Protein AF-A0A3A0AIY4-F1 (afdb_monomer)

Mean predicted aligned error: 2.97 Å

Solvent-accessible surface area (backbone atoms only — not comparable to full-atom values): 15366 Å² total; per-residue (Å²): 130,79,88,36,45,52,91,76,50,54,73,70,55,47,53,53,37,40,76,74,28,40,35,38,33,42,19,31,11,26,27,37,62,27,18,70,29,36,44,44,45,46,20,24,53,36,28,36,46,46,45,47,52,18,25,65,76,62,47,21,36,26,48,74,66,39,49,59,25,68,41,45,30,21,29,43,9,13,47,37,43,72,35,46,43,92,58,91,58,74,60,36,61,33,49,59,73,58,39,58,51,49,51,54,51,52,52,39,54,43,42,59,73,61,35,38,21,39,40,39,32,26,38,50,81,70,57,50,44,59,40,45,38,55,50,47,64,70,46,40,88,76,42,80,31,38,76,45,57,41,42,56,36,77,35,18,66,39,27,91,85,63,78,65,57,46,65,77,61,57,35,9,31,53,46,46,6,39,30,32,44,75,42,48,92,47,42,42,76,87,47,53,73,64,93,84,63,83,76,46,55,42,26,39,24,96,51,31,89,69,40,38,45,67,60,11,47,51,43,50,53,31,26,24,51,44,51,35,53,49,51,52,50,34,46,50,50,34,69,76,58,62,65,95,68,89,69,61,68,52,75,68,54,51,52,45,48,38,62,73,66,41,44,83,48,44,73,74,32,59,63,58,32,74,51,98,43,74,46,56,94,86,37,75,39,49,80,44,25,72,72,72,88,88,104

Nearest PDB structures (foldseek):
  3a6j-assembly1_E  TM=7.193E-01  e=1.628E-12  Pseudomonas putida
  3a6g-assembly1_E  TM=7.049E-01  e=1.144E-12  Pseudomonas putida
  3a6g-assembly1_B  TM=6.995E-01  e=1.287E-12  Pseudomonas putida
  3no4-assembly1_B  TM=7.322E-01  e=3.707E-12  Nostoc punctiforme PCC 73102
  3a6j-assembly1_D  TM=7.127E-01  e=1.433E-11  Pseudomonas putida

Foldseek 3Di:
DQDQEPVPDDPVSVVVLCVVALEEEEEEEAQWQQFQFFGSQLWQLLRQLLVRLLCVVQTHHYYDYYHEEAALAAARLQVCCVQQNQDDTPISYDHPLVVLLVVLVVLLVSQVVPRQEYEYETSDDDLVQVVVVVSCVLCVVVGLHHYHTDYLQVLQPCDLVNPNDRDDDGSAQQSLLLCCQRPVVRGDPVRHDPPPDDDSSRRHTPHRVNHDNVSNNNSSVSSSVSVSVVSVVSNVVCVVDPDPDRDRDDPVVSVCSCVPPPVVCVCVRPSLHHDPGDRDPPGPSVPRHDRDPPD

pLDDT: mean 97.04, std 3.5, range [72.62, 98.94]

Structure (mmCIF, N/CA/C/O backbone):
data_AF-A0A3A0AIY4-F1
#
_entry.id   AF-A0A3A0AIY4-F1
#
loop_
_atom_site.group_PDB
_atom_site.id
_atom_site.type_symbol
_atom_site.label_atom_id
_atom_site.label_alt_id
_atom_site.label_comp_id
_atom_site.label_asym_id
_atom_site.label_entity_id
_atom_site.label_seq_id
_atom_site.pdbx_PDB_ins_code
_atom_site.Cartn_x
_atom_site.Cartn_y
_atom_site.Cartn_z
_atom_site.occupancy
_atom_site.B_iso_or_equiv
_atom_site.auth_seq_id
_atom_site.auth_comp_id
_atom_site.auth_asym_id
_atom_site.auth_atom_id
_atom_site.pdbx_PDB_model_num
ATOM 1 N N . MET A 1 1 ? -13.253 -21.630 5.022 1.00 75.19 1 MET A N 1
ATOM 2 C CA . MET A 1 1 ? -12.548 -20.593 5.810 1.00 75.19 1 MET A CA 1
ATOM 3 C C . MET A 1 1 ? -13.557 -19.519 6.177 1.00 75.19 1 MET A C 1
ATOM 5 O O . MET A 1 1 ? -14.485 -19.332 5.401 1.00 75.19 1 MET A O 1
ATOM 9 N N . ARG A 1 2 ? -13.396 -18.850 7.325 1.00 91.12 2 ARG A N 1
ATOM 10 C CA . ARG A 1 2 ? -14.210 -17.682 7.705 1.00 91.12 2 ARG A CA 1
ATOM 11 C C . ARG A 1 2 ? -14.043 -16.579 6.648 1.00 91.12 2 ARG A C 1
ATOM 13 O O . ARG A 1 2 ? -12.911 -16.338 6.217 1.00 91.12 2 ARG A O 1
ATOM 20 N N . GLU A 1 3 ? -15.138 -15.963 6.206 1.00 98.00 3 GLU A N 1
ATOM 21 C CA . GLU A 1 3 ? -15.064 -14.747 5.389 1.00 98.00 3 GLU A CA 1
ATOM 22 C C . GLU A 1 3 ? -14.586 -13.590 6.273 1.00 98.00 3 GLU A C 1
ATOM 24 O O . GLU A 1 3 ? -14.956 -13.496 7.440 1.00 98.00 3 GLU A O 1
ATOM 29 N N . VAL A 1 4 ? -13.686 -12.770 5.742 1.00 98.75 4 VAL A N 1
ATOM 30 C CA . VAL A 1 4 ? -13.043 -11.670 6.485 1.00 98.75 4 VAL A CA 1
ATOM 31 C C . VAL A 1 4 ? -13.132 -10.347 5.744 1.00 98.75 4 VAL A C 1
ATOM 33 O O . VAL A 1 4 ? -12.837 -9.305 6.323 1.00 98.75 4 VAL A O 1
ATOM 36 N N . ARG A 1 5 ? -13.527 -10.391 4.470 1.00 98.81 5 ARG A N 1
ATOM 37 C CA . ARG A 1 5 ? -13.662 -9.224 3.610 1.00 98.81 5 ARG A CA 1
ATOM 38 C C . ARG A 1 5 ? -14.982 -8.540 3.892 1.00 98.81 5 ARG A C 1
ATOM 40 O O . ARG A 1 5 ? -16.042 -9.160 3.783 1.00 98.81 5 ARG A O 1
ATOM 47 N N . TRP A 1 6 ? -14.899 -7.275 4.270 1.00 98.69 6 TRP A N 1
ATOM 48 C CA . TRP A 1 6 ? -16.033 -6.471 4.695 1.00 98.69 6 TRP A CA 1
ATOM 49 C C . TRP A 1 6 ? -17.168 -6.509 3.674 1.00 98.69 6 TRP A C 1
ATOM 51 O O . TRP A 1 6 ? -18.306 -6.808 4.023 1.00 98.69 6 TRP A O 1
ATOM 61 N N . GLU A 1 7 ? -16.866 -6.272 2.401 1.00 98.25 7 GLU A N 1
ATOM 62 C CA . GLU A 1 7 ? -17.835 -6.182 1.307 1.00 98.25 7 GLU A CA 1
ATOM 63 C C . GLU A 1 7 ? -18.507 -7.511 0.941 1.00 98.25 7 GLU A C 1
ATOM 65 O O . GLU A 1 7 ? -19.401 -7.539 0.096 1.00 98.25 7 GLU A O 1
ATOM 70 N N . ARG A 1 8 ? -18.078 -8.617 1.559 1.00 98.44 8 ARG A N 1
ATOM 71 C CA . ARG A 1 8 ? -18.589 -9.968 1.298 1.00 98.44 8 ARG A CA 1
ATOM 72 C C . ARG A 1 8 ? -19.267 -10.616 2.498 1.00 98.44 8 ARG A C 1
ATOM 74 O O . ARG A 1 8 ? -19.754 -11.734 2.350 1.00 98.44 8 ARG A O 1
ATOM 81 N N . MET A 1 9 ? -19.291 -9.941 3.642 1.00 98.44 9 MET A N 1
ATOM 82 C CA . MET A 1 9 ? -19.972 -10.406 4.845 1.00 98.44 9 MET A CA 1
ATOM 83 C C . MET A 1 9 ? -21.395 -9.848 4.924 1.00 98.44 9 MET A C 1
ATOM 85 O O . MET A 1 9 ? -21.651 -8.693 4.572 1.00 98.44 9 MET A O 1
ATOM 89 N N . PHE A 1 10 ? -22.320 -10.656 5.433 1.00 98.25 10 PHE A N 1
ATOM 90 C CA . PHE A 1 10 ? -23.627 -10.171 5.868 1.00 98.25 10 PHE A CA 1
ATOM 91 C C . PHE A 1 10 ? -23.493 -9.315 7.143 1.00 98.25 10 PHE A C 1
ATOM 93 O O . PHE A 1 10 ? -22.502 -9.439 7.869 1.00 98.25 10 PHE A O 1
ATOM 100 N N . PRO A 1 11 ? -24.468 -8.438 7.453 1.00 98.12 11 PRO A N 1
ATOM 101 C CA . PRO A 1 11 ? -24.394 -7.585 8.638 1.00 98.12 11 PRO A CA 1
ATOM 102 C C . PRO A 1 11 ? -24.148 -8.345 9.951 1.00 98.12 11 PRO A C 1
ATOM 104 O O . PRO A 1 11 ? -23.347 -7.901 10.762 1.00 98.12 11 PRO A O 1
ATOM 107 N N . ASP A 1 12 ? -24.773 -9.504 10.157 1.00 98.19 12 ASP A N 1
ATOM 108 C CA . ASP A 1 12 ? -24.573 -10.328 11.356 1.00 98.19 12 ASP A CA 1
ATOM 109 C C .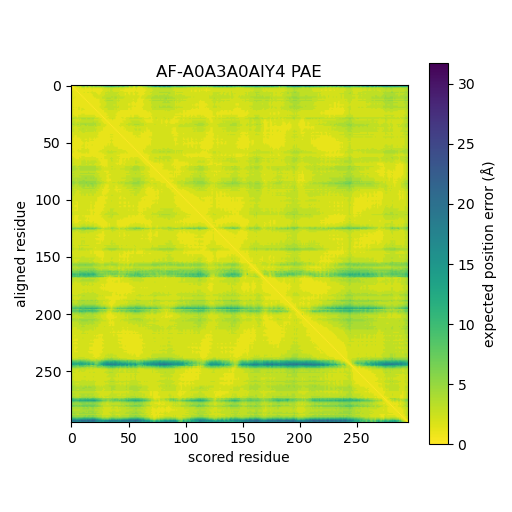 ASP A 1 12 ? -23.171 -10.953 11.430 1.00 98.19 12 ASP A C 1
ATOM 111 O O . ASP A 1 12 ? -22.597 -11.063 12.515 1.00 98.19 12 ASP A O 1
ATOM 115 N N . GLU A 1 13 ? -22.580 -11.299 10.286 1.00 98.25 13 GLU A N 1
ATOM 116 C CA . GLU A 1 13 ? -21.195 -11.773 10.207 1.00 98.25 13 GLU A CA 1
ATOM 117 C C . GLU A 1 13 ? -20.199 -10.649 10.529 1.00 98.25 13 GLU A C 1
ATOM 119 O O . GLU A 1 13 ? -19.220 -10.884 11.241 1.00 98.25 13 GLU A O 1
ATOM 124 N N . LEU A 1 14 ? -20.470 -9.424 10.057 1.00 98.12 14 LEU A N 1
ATOM 125 C CA . LEU A 1 14 ? -19.694 -8.223 10.382 1.00 98.12 14 LEU A CA 1
ATOM 126 C C . LEU A 1 14 ? -19.731 -7.915 11.880 1.00 98.12 14 LEU A C 1
ATOM 128 O O . LEU A 1 14 ? -18.673 -7.743 12.484 1.00 98.12 14 LEU A O 1
ATOM 132 N N . GLU A 1 15 ? -20.920 -7.899 12.486 1.00 98.56 15 GLU A N 1
ATOM 133 C CA . GLU A 1 15 ? -21.092 -7.679 13.928 1.00 98.56 15 GLU A CA 1
ATOM 134 C C . GLU A 1 15 ? -20.350 -8.748 14.746 1.00 98.56 15 GLU A C 1
ATOM 136 O O . GLU A 1 15 ? -19.628 -8.429 15.693 1.00 98.56 15 GLU A O 1
ATOM 141 N N . ALA A 1 16 ? -20.451 -10.022 14.348 1.00 98.44 16 ALA A N 1
ATOM 142 C CA . ALA A 1 16 ? -19.743 -11.113 15.013 1.00 98.44 16 ALA A CA 1
ATOM 143 C C . ALA A 1 16 ? -18.214 -10.993 14.875 1.00 98.44 16 ALA A C 1
ATOM 145 O O . ALA A 1 16 ? -17.487 -11.197 15.851 1.00 98.44 16 ALA A O 1
ATOM 146 N N . ALA A 1 17 ? -17.711 -10.651 13.685 1.00 98.50 17 ALA A N 1
ATOM 147 C CA . ALA A 1 17 ? -16.283 -10.455 13.444 1.00 98.50 17 ALA A CA 1
ATOM 148 C C . ALA A 1 17 ? -15.730 -9.264 14.242 1.00 98.50 17 ALA A C 1
ATOM 150 O O . ALA A 1 17 ? -14.668 -9.383 14.857 1.00 98.50 17 ALA A O 1
ATOM 151 N N . PHE A 1 18 ? -16.468 -8.154 14.269 1.00 98.75 18 PHE A N 1
ATOM 152 C CA . PHE A 1 18 ? -16.114 -6.945 15.003 1.00 98.75 18 PHE A CA 1
ATOM 153 C C . PHE A 1 18 ? -16.088 -7.188 16.516 1.00 98.75 18 PHE A C 1
ATOM 155 O O . PHE A 1 18 ? -15.102 -6.855 17.173 1.00 98.75 18 PHE A O 1
ATOM 162 N N . ALA A 1 19 ? -17.125 -7.830 17.065 1.00 98.56 19 ALA A N 1
ATOM 163 C CA . ALA A 1 19 ? -17.196 -8.162 18.487 1.00 98.56 19 ALA A CA 1
ATOM 164 C C . ALA A 1 19 ? -16.067 -9.109 18.928 1.00 98.56 19 ALA A C 1
ATOM 166 O O . ALA A 1 19 ? -15.571 -8.999 20.049 1.00 98.56 19 ALA A O 1
ATOM 167 N N . ALA A 1 20 ? -15.648 -10.029 18.052 1.00 98.38 20 ALA A N 1
ATOM 168 C CA . ALA A 1 20 ? -14.555 -10.953 18.334 1.00 98.38 20 ALA A CA 1
ATOM 169 C C . ALA A 1 20 ? -13.174 -10.279 18.286 1.00 98.38 20 ALA A C 1
ATOM 171 O O . ALA A 1 20 ? -12.309 -10.596 19.101 1.00 98.38 20 ALA A O 1
ATOM 172 N N . CYS A 1 21 ? -12.944 -9.384 17.323 1.00 98.69 21 CYS A N 1
ATOM 173 C CA . CYS A 1 21 ? -11.668 -8.698 17.149 1.00 98.69 21 CYS A CA 1
ATOM 174 C C . CYS A 1 21 ? -11.885 -7.364 16.406 1.00 98.69 21 CYS A C 1
ATOM 176 O O . CYS A 1 21 ? -11.983 -7.362 15.176 1.00 98.69 21 CYS A O 1
ATOM 178 N N . PRO A 1 22 ? -11.943 -6.221 17.120 1.00 98.62 22 PRO A N 1
ATOM 179 C CA . PRO A 1 22 ? -12.238 -4.905 16.544 1.00 98.62 22 PRO A CA 1
ATOM 180 C C . PRO A 1 22 ? -10.995 -4.278 15.887 1.00 98.62 22 PRO A C 1
ATOM 182 O O . PRO A 1 22 ? -10.613 -3.139 16.180 1.00 98.62 22 PRO A O 1
ATOM 185 N N . VAL A 1 23 ? -10.360 -5.039 14.993 1.00 98.94 23 VAL A N 1
ATOM 186 C CA . VAL A 1 23 ? -9.229 -4.634 14.149 1.00 98.94 23 VAL A CA 1
ATOM 187 C C . VAL A 1 23 ? -9.705 -4.536 12.708 1.00 98.94 23 VAL A C 1
ATOM 189 O O . VAL A 1 23 ? -10.308 -5.481 12.190 1.00 98.94 23 VAL A O 1
ATOM 192 N N . VAL A 1 24 ? -9.405 -3.414 12.058 1.00 98.94 24 VAL A N 1
ATOM 193 C CA . VAL A 1 24 ? -9.579 -3.252 10.613 1.00 98.94 24 VAL A CA 1
ATOM 194 C C . VAL A 1 24 ? -8.225 -3.278 9.909 1.00 98.94 24 VAL A C 1
ATOM 196 O O . VAL A 1 24 ? -7.262 -2.658 10.362 1.00 98.94 24 VAL A O 1
ATOM 199 N N . TYR A 1 25 ? -8.160 -3.985 8.787 1.00 98.94 25 TYR A N 1
ATOM 200 C CA . TYR A 1 25 ? -7.031 -3.951 7.866 1.00 98.94 25 TYR A CA 1
ATOM 201 C C . TYR A 1 25 ? -7.433 -3.160 6.624 1.00 98.94 25 TYR A C 1
ATOM 203 O O . TYR A 1 25 ? -8.382 -3.534 5.936 1.00 98.94 25 TYR A O 1
ATOM 211 N N . PHE A 1 26 ? -6.711 -2.084 6.334 1.00 98.94 26 PHE A N 1
ATOM 212 C CA . PHE A 1 26 ? -6.793 -1.378 5.061 1.00 98.94 26 PHE A CA 1
ATOM 213 C C . PHE A 1 26 ? -5.638 -1.823 4.174 1.00 98.94 26 PHE A C 1
ATOM 215 O O . PHE A 1 26 ? -4.506 -1.928 4.644 1.00 98.94 26 PHE A O 1
ATOM 222 N N . SER A 1 27 ? -5.934 -2.063 2.900 1.00 98.81 27 SER A N 1
ATOM 223 C CA . SER A 1 27 ? -4.938 -2.449 1.903 1.00 98.81 27 SER A CA 1
ATOM 224 C C . SER A 1 27 ? -4.911 -1.425 0.778 1.00 98.81 27 SER A C 1
ATOM 226 O O . SER A 1 27 ? -5.966 -1.033 0.272 1.00 98.81 27 SER A O 1
ATOM 228 N N . TYR A 1 28 ? -3.706 -0.987 0.431 1.00 98.75 28 TYR A N 1
ATOM 229 C CA . TYR A 1 28 ? -3.454 0.067 -0.544 1.00 98.75 28 TYR A CA 1
ATOM 230 C C . TYR A 1 28 ? -2.499 -0.431 -1.624 1.00 98.75 28 TYR A C 1
ATOM 232 O O . TYR A 1 28 ? -1.519 -1.116 -1.330 1.00 98.75 28 TYR A O 1
ATOM 240 N N . GLY A 1 29 ? -2.780 -0.071 -2.869 1.00 98.06 29 GLY A N 1
ATOM 241 C CA . GLY A 1 29 ? -1.909 -0.313 -4.011 1.00 98.06 29 GLY A CA 1
ATOM 242 C C . GLY A 1 29 ? -2.501 0.304 -5.272 1.00 98.06 29 GLY A C 1
ATOM 243 O O . GLY A 1 29 ? -3.487 1.037 -5.209 1.00 98.06 29 GLY A O 1
ATOM 244 N N . LEU A 1 30 ? -1.923 0.001 -6.427 1.00 97.94 30 LEU A N 1
ATOM 245 C CA . LEU A 1 30 ? -2.460 0.417 -7.720 1.00 97.94 30 LEU A CA 1
ATOM 246 C C . LEU A 1 30 ? -2.258 -0.657 -8.790 1.00 97.94 30 LEU A C 1
ATOM 248 O O . LEU A 1 30 ? -1.619 -1.683 -8.569 1.00 97.94 30 LEU A O 1
ATOM 252 N N . CYS A 1 31 ? -2.869 -0.436 -9.949 1.00 98.69 31 CYS A N 1
ATOM 253 C CA . CYS A 1 31 ? -2.466 -1.097 -11.176 1.00 98.69 31 CYS A CA 1
ATOM 254 C C . CYS A 1 31 ? -1.258 -0.348 -11.731 1.00 98.69 31 CYS A C 1
ATOM 256 O O . CYS A 1 31 ? -1.394 0.840 -12.009 1.00 98.69 31 CYS A O 1
ATOM 258 N N . GLU A 1 32 ? -0.120 -1.013 -11.916 1.00 98.38 32 GLU A N 1
ATOM 259 C CA . GLU A 1 32 ? 1.075 -0.413 -12.521 1.00 98.38 32 GLU A CA 1
ATOM 260 C C . GLU A 1 32 ? 1.958 -1.445 -13.248 1.00 98.38 32 GLU A C 1
ATOM 262 O O . GLU A 1 32 ? 1.761 -2.656 -13.078 1.00 98.38 32 GLU A O 1
ATOM 267 N N . PRO A 1 33 ? 2.909 -0.998 -14.093 1.00 98.44 33 PRO A N 1
ATOM 268 C CA . PRO A 1 33 ? 3.820 -1.883 -14.812 1.00 98.44 33 PRO A CA 1
ATOM 269 C C . PRO A 1 33 ? 4.651 -2.776 -13.884 1.00 98.44 33 PRO A C 1
ATOM 271 O O . PRO A 1 33 ? 5.430 -2.279 -13.080 1.00 98.44 33 PRO A O 1
ATOM 274 N N . HIS A 1 34 ? 4.506 -4.097 -14.031 1.00 98.25 34 HIS A N 1
ATOM 275 C CA . HIS A 1 34 ? 5.115 -5.097 -13.145 1.00 98.25 34 HIS A CA 1
ATOM 276 C C . HIS A 1 34 ? 5.835 -6.232 -13.884 1.00 98.25 34 HIS A C 1
ATOM 278 O O . HIS A 1 34 ? 5.862 -7.390 -13.451 1.00 98.25 34 HIS A O 1
ATOM 284 N N . GLY A 1 35 ? 6.423 -5.918 -15.029 1.00 98.00 35 GLY A N 1
ATOM 285 C CA . GLY A 1 35 ? 6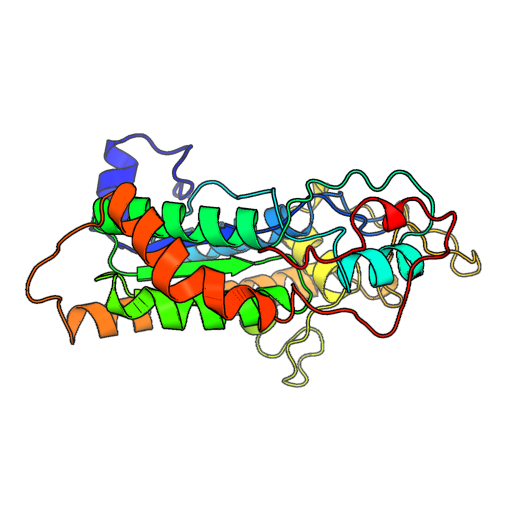.954 -6.928 -15.922 1.00 98.00 35 GLY A CA 1
ATOM 286 C C . GLY A 1 35 ? 5.866 -7.721 -16.653 1.00 98.00 35 GLY A C 1
ATOM 287 O O . GLY A 1 35 ? 4.677 -7.613 -16.341 1.00 98.00 35 GLY A O 1
ATOM 288 N N . PRO A 1 36 ? 6.238 -8.531 -17.654 1.00 97.69 36 PRO A N 1
ATOM 289 C CA . PRO A 1 36 ? 5.284 -9.369 -18.377 1.00 97.69 36 PRO A CA 1
ATOM 290 C C . PRO A 1 36 ? 4.800 -10.582 -17.565 1.00 97.69 36 PRO A C 1
ATOM 292 O O . PRO A 1 36 ? 3.796 -11.193 -17.931 1.00 97.69 36 PRO A O 1
ATOM 295 N N . GLN A 1 37 ? 5.508 -10.952 -16.493 1.00 98.56 37 GLN A N 1
ATOM 296 C CA . GLN A 1 37 ? 5.220 -12.125 -15.666 1.00 98.56 37 GLN A CA 1
ATOM 297 C C . GLN A 1 37 ? 4.109 -11.907 -14.637 1.00 98.56 37 GLN A C 1
ATOM 299 O O . GLN A 1 37 ? 3.536 -12.890 -14.177 1.00 98.56 37 GLN A O 1
ATOM 304 N N . ASN A 1 38 ? 3.812 -10.659 -14.269 1.00 98.75 38 ASN A N 1
ATOM 305 C CA . ASN A 1 38 ? 2.824 -10.327 -13.245 1.00 98.75 38 ASN A CA 1
ATOM 306 C C . ASN A 1 38 ? 1.616 -9.613 -13.855 1.00 98.75 38 ASN A C 1
ATOM 308 O O . ASN A 1 38 ? 1.710 -8.921 -14.869 1.00 98.75 38 ASN A O 1
ATOM 312 N N . THR A 1 39 ? 0.462 -9.728 -13.203 1.00 98.56 39 THR A N 1
ATOM 313 C CA . THR A 1 39 ? -0.671 -8.837 -13.481 1.00 98.56 39 THR A CA 1
ATOM 314 C C . THR A 1 39 ? -0.403 -7.421 -12.979 1.00 98.56 39 THR A C 1
ATOM 316 O O . THR A 1 39 ? 0.222 -7.249 -11.939 1.00 98.56 39 THR A O 1
ATOM 319 N N . LEU A 1 40 ? -1.000 -6.426 -13.643 1.00 98.50 40 LEU A N 1
ATOM 320 C CA . LEU A 1 40 ? -0.903 -5.006 -13.277 1.00 98.50 40 LEU A CA 1
ATOM 321 C C . LEU A 1 40 ? -1.266 -4.703 -11.815 1.00 98.50 40 LEU A C 1
ATOM 323 O O . LEU A 1 40 ? -0.662 -3.827 -11.217 1.00 98.50 40 LEU A O 1
ATOM 327 N N . GLY A 1 41 ? -2.252 -5.402 -11.246 1.00 98.44 41 GLY A N 1
ATOM 328 C CA . GLY A 1 41 ? -2.761 -5.137 -9.894 1.00 98.44 41 GLY A CA 1
ATOM 329 C C . GLY A 1 41 ? -1.941 -5.752 -8.759 1.00 98.44 41 GLY A C 1
ATOM 330 O O . GLY A 1 41 ? -2.516 -5.977 -7.694 1.00 98.44 41 GLY A O 1
ATOM 331 N N . LEU A 1 42 ? -0.667 -6.095 -8.999 1.00 98.75 42 LEU A N 1
ATOM 332 C CA . LEU A 1 42 ? 0.199 -6.810 -8.056 1.00 98.75 42 LEU A CA 1
ATOM 333 C C . LEU A 1 42 ? 0.105 -6.226 -6.644 1.00 98.75 42 LEU A C 1
ATOM 335 O O . LEU A 1 42 ? -0.186 -6.972 -5.711 1.00 98.75 42 LEU A O 1
ATOM 339 N N . ASP A 1 43 ? 0.276 -4.913 -6.504 1.00 98.62 43 ASP A N 1
ATOM 340 C CA . ASP A 1 43 ? 0.383 -4.218 -5.218 1.00 98.62 43 ASP A CA 1
ATOM 341 C C . ASP A 1 43 ? -0.821 -4.476 -4.321 1.00 98.62 43 ASP A C 1
ATOM 343 O O . ASP A 1 43 ? -0.702 -4.987 -3.203 1.00 98.62 43 ASP A O 1
ATOM 347 N N . ALA A 1 44 ? -2.007 -4.156 -4.838 1.00 98.38 44 ALA A N 1
ATOM 348 C CA . ALA A 1 44 ? -3.247 -4.279 -4.093 1.00 98.38 44 ALA A CA 1
ATOM 349 C C . ALA A 1 44 ? -3.652 -5.749 -3.907 1.00 98.38 44 ALA A C 1
ATOM 351 O O . ALA A 1 44 ? -4.119 -6.109 -2.826 1.00 98.38 44 ALA A O 1
ATOM 352 N N . LEU A 1 45 ? -3.445 -6.616 -4.910 1.00 98.81 45 LEU A N 1
ATOM 353 C CA . LEU A 1 45 ? -3.743 -8.051 -4.806 1.00 98.81 45 LEU A CA 1
ATOM 354 C C . LEU A 1 45 ? -2.914 -8.714 -3.700 1.00 98.81 45 LEU A C 1
ATOM 356 O O . LEU A 1 45 ? -3.475 -9.384 -2.829 1.00 98.81 45 LEU A O 1
ATOM 360 N N . LYS A 1 46 ? -1.598 -8.475 -3.708 1.00 98.50 46 LYS A N 1
ATOM 361 C CA . LYS A 1 46 ? -0.633 -8.957 -2.714 1.00 98.50 46 LYS A CA 1
ATOM 362 C C . LYS A 1 46 ? -1.032 -8.497 -1.311 1.00 98.50 46 LYS A C 1
ATOM 364 O O . LYS A 1 46 ? -1.353 -9.334 -0.464 1.00 98.50 46 LYS A O 1
ATOM 369 N N . ALA A 1 47 ? -1.096 -7.183 -1.083 1.00 98.75 47 ALA A N 1
ATOM 370 C CA . ALA A 1 47 ? -1.386 -6.617 0.235 1.00 98.75 47 ALA A CA 1
ATOM 371 C C . ALA A 1 47 ? -2.749 -7.078 0.780 1.00 98.75 47 ALA A C 1
ATOM 373 O O . ALA A 1 47 ? -2.860 -7.509 1.930 1.00 98.75 47 ALA A O 1
ATOM 374 N N . HIS A 1 48 ? -3.793 -7.060 -0.052 1.00 98.88 48 HIS A N 1
ATOM 375 C CA . HIS A 1 48 ? -5.130 -7.483 0.357 1.00 98.88 48 HIS A CA 1
ATOM 376 C C . HIS A 1 48 ? -5.188 -8.973 0.720 1.00 98.88 48 HIS A C 1
ATOM 378 O O . HIS A 1 48 ? -5.822 -9.349 1.713 1.00 98.88 48 HIS A O 1
ATOM 384 N N . ALA A 1 49 ? -4.519 -9.837 -0.049 1.00 98.81 49 ALA A N 1
ATOM 385 C CA . ALA A 1 49 ? -4.490 -11.267 0.228 1.00 98.81 49 ALA A CA 1
ATOM 386 C C . ALA A 1 49 ? -3.715 -11.592 1.518 1.00 98.81 49 ALA A C 1
ATOM 388 O O . ALA A 1 49 ? -4.190 -12.414 2.311 1.00 98.81 49 ALA A O 1
ATOM 389 N N . ILE A 1 50 ? -2.600 -10.899 1.778 1.00 98.88 50 ILE A N 1
ATOM 390 C CA . ILE A 1 50 ? -1.842 -10.990 3.038 1.00 98.88 50 ILE A CA 1
ATOM 391 C C . ILE A 1 50 ? -2.720 -10.561 4.223 1.00 98.88 50 ILE A C 1
ATOM 393 O O . ILE A 1 50 ? -2.859 -11.314 5.191 1.00 98.88 50 ILE A O 1
ATOM 397 N N . CYS A 1 51 ? -3.408 -9.415 4.134 1.00 98.94 51 CYS A N 1
ATOM 398 C CA . CYS A 1 51 ? -4.355 -8.975 5.166 1.00 98.94 51 CYS A CA 1
ATOM 399 C C . CYS A 1 51 ? -5.491 -9.985 5.386 1.00 98.94 51 CYS A C 1
ATOM 401 O O . CYS A 1 51 ? -5.855 -10.270 6.527 1.00 98.94 51 CYS A O 1
ATOM 403 N N . CYS A 1 52 ? -6.036 -10.575 4.318 1.00 98.94 52 CYS A N 1
ATOM 404 C CA . CYS A 1 52 ? -7.053 -11.624 4.425 1.00 98.94 52 CYS A CA 1
ATOM 405 C C . CYS A 1 52 ? -6.522 -12.871 5.139 1.00 98.94 52 CYS A C 1
ATOM 407 O O . CYS A 1 52 ? -7.241 -13.475 5.940 1.00 98.94 52 CYS A O 1
ATOM 409 N N . ALA A 1 53 ? -5.286 -13.282 4.856 1.00 98.81 53 ALA A N 1
ATOM 410 C CA . ALA A 1 53 ? -4.650 -14.400 5.541 1.00 98.81 53 ALA A CA 1
ATOM 411 C C . ALA A 1 53 ? -4.429 -14.084 7.032 1.00 98.81 53 ALA A C 1
ATOM 413 O O . ALA A 1 53 ? -4.806 -14.895 7.882 1.00 98.81 53 ALA A O 1
ATOM 414 N N . ALA A 1 54 ? -3.946 -12.879 7.352 1.00 98.81 54 ALA A N 1
ATOM 415 C CA . ALA A 1 54 ? -3.769 -12.408 8.724 1.00 98.81 54 ALA A CA 1
ATOM 416 C C . ALA A 1 54 ? -5.096 -12.386 9.494 1.00 98.81 54 ALA A C 1
ATOM 418 O O . ALA A 1 54 ? -5.196 -12.977 10.569 1.00 98.81 54 ALA A O 1
ATOM 419 N N . ALA A 1 55 ? -6.154 -11.818 8.909 1.00 98.81 55 ALA A N 1
ATOM 420 C CA . ALA A 1 55 ? -7.466 -11.745 9.544 1.00 98.81 55 ALA A CA 1
ATOM 421 C C . ALA A 1 55 ? -8.113 -13.126 9.755 1.00 98.81 55 ALA A C 1
ATOM 423 O O . ALA A 1 55 ? -8.841 -13.355 10.728 1.00 98.81 55 ALA A O 1
ATOM 424 N N . ARG A 1 56 ? -7.855 -14.089 8.861 1.00 98.69 56 ARG A N 1
ATOM 425 C CA . ARG A 1 56 ? -8.307 -15.480 9.040 1.00 98.69 56 ARG A CA 1
ATOM 426 C C . ARG A 1 56 ? -7.576 -16.175 10.185 1.00 98.69 56 ARG A C 1
ATOM 428 O O . ARG A 1 56 ? -8.214 -16.953 10.890 1.00 98.69 56 ARG A O 1
ATOM 435 N N . ALA A 1 57 ? -6.284 -15.903 10.356 1.00 98.44 57 ALA A N 1
ATOM 436 C CA . ALA A 1 57 ? -5.451 -16.517 11.386 1.00 98.44 57 ALA A CA 1
ATOM 437 C C . ALA A 1 57 ? -5.635 -15.879 12.775 1.00 98.44 57 ALA A C 1
ATOM 439 O O . ALA A 1 57 ? -5.667 -16.595 13.774 1.00 98.44 57 ALA A O 1
ATOM 440 N N . HIS A 1 58 ? -5.790 -14.554 12.838 1.00 98.50 58 HIS A N 1
ATOM 441 C CA . HIS A 1 58 ? -5.707 -13.780 14.083 1.00 98.50 58 HIS A CA 1
ATOM 442 C C . HIS A 1 58 ? -6.969 -12.968 14.417 1.00 98.50 58 HIS A C 1
ATOM 444 O O . HIS A 1 58 ? -7.053 -12.375 15.490 1.00 98.50 58 HIS A O 1
ATOM 450 N N . GLY A 1 59 ? -7.980 -12.977 13.544 1.00 98.31 59 GLY A N 1
ATOM 451 C CA . GLY A 1 59 ? -9.191 -12.175 13.715 1.00 98.31 59 GLY A CA 1
ATOM 452 C C . GLY A 1 59 ? -9.096 -10.799 13.053 1.00 98.31 59 GLY A C 1
ATOM 453 O O . GLY A 1 59 ? -8.063 -10.418 12.517 1.00 98.31 59 GLY A O 1
ATOM 454 N N . GLY A 1 60 ? -10.202 -10.062 13.073 1.00 98.62 60 GLY A N 1
ATOM 455 C CA . GLY A 1 60 ? -10.332 -8.759 12.422 1.00 98.62 60 GLY A CA 1
ATOM 456 C C . GLY A 1 60 ? -11.104 -8.829 11.107 1.00 98.62 60 GLY A C 1
ATOM 457 O O . GLY A 1 60 ? -11.598 -9.898 10.711 1.00 98.62 60 GLY A O 1
ATOM 458 N N . ILE A 1 61 ? -11.224 -7.660 10.478 1.00 98.94 61 ILE A N 1
ATOM 459 C CA . ILE A 1 61 ? -12.003 -7.389 9.266 1.00 98.94 61 ILE A CA 1
ATOM 460 C C . ILE A 1 61 ? -11.097 -6.693 8.249 1.00 98.94 61 ILE A C 1
ATOM 462 O O . ILE A 1 61 ? -10.409 -5.731 8.581 1.00 98.94 61 ILE A O 1
ATOM 466 N N . VAL A 1 62 ? -11.099 -7.159 7.004 1.00 98.94 62 VAL A N 1
ATOM 467 C CA . VAL A 1 62 ? -10.361 -6.530 5.903 1.00 98.94 62 VAL A CA 1
ATOM 468 C C . VAL A 1 62 ? -11.315 -5.620 5.142 1.00 98.94 62 VAL A C 1
ATOM 470 O O . VAL A 1 62 ? -12.348 -6.078 4.657 1.00 98.94 62 VAL A O 1
ATOM 473 N N . ALA A 1 63 ? -10.998 -4.330 5.088 1.00 98.81 63 ALA A N 1
ATOM 474 C CA . ALA A 1 63 ? -11.746 -3.353 4.309 1.00 98.81 63 ALA A CA 1
ATOM 475 C C . ALA A 1 63 ? -11.552 -3.590 2.798 1.00 98.81 63 ALA A C 1
ATOM 477 O O . ALA A 1 63 ? -10.557 -4.210 2.409 1.00 98.81 63 ALA A O 1
ATOM 478 N N . PRO A 1 64 ? -12.452 -3.071 1.941 1.00 98.50 64 PRO A N 1
ATOM 479 C CA . PRO A 1 64 ? -12.265 -3.150 0.498 1.00 98.50 64 PRO A CA 1
ATOM 480 C C . PRO A 1 64 ? -10.899 -2.569 0.093 1.00 98.50 64 PRO A C 1
ATOM 482 O O . PRO A 1 64 ? -10.526 -1.510 0.605 1.00 98.50 64 PRO A O 1
ATOM 485 N N . PRO A 1 65 ? -10.150 -3.239 -0.797 1.00 97.88 65 PRO A N 1
ATOM 486 C CA . PRO A 1 65 ? -8.850 -2.754 -1.250 1.00 97.88 65 PRO A CA 1
ATOM 487 C C . PRO A 1 65 ? -8.987 -1.463 -2.063 1.00 97.88 65 PRO A C 1
ATOM 489 O O . PRO A 1 65 ? -9.862 -1.360 -2.927 1.00 97.88 65 PRO A O 1
ATOM 492 N N . ASP A 1 66 ? -8.093 -0.503 -1.821 1.00 98.00 66 ASP A N 1
ATOM 493 C CA . ASP A 1 66 ? -7.978 0.709 -2.632 1.00 98.00 66 ASP A CA 1
ATOM 494 C C . ASP A 1 66 ? -6.926 0.502 -3.727 1.00 98.00 66 ASP A C 1
ATOM 496 O O . ASP A 1 66 ? -5.761 0.223 -3.439 1.00 98.00 66 ASP A O 1
ATOM 500 N N . TYR A 1 67 ? -7.372 0.616 -4.978 1.00 97.94 67 TYR A N 1
ATOM 501 C CA . TYR A 1 67 ? -6.558 0.450 -6.184 1.00 97.94 67 TYR A CA 1
ATOM 502 C C . TYR A 1 67 ? -6.098 1.791 -6.775 1.00 97.94 67 TYR A C 1
ATOM 504 O O . TYR A 1 67 ? -5.542 1.799 -7.871 1.00 97.94 67 TYR A O 1
ATOM 512 N N . TRP A 1 68 ? -6.357 2.926 -6.121 1.00 98.31 68 TRP A N 1
ATOM 513 C CA . TRP A 1 68 ? -5.957 4.245 -6.612 1.00 98.31 68 TRP A CA 1
ATOM 514 C C . TRP A 1 68 ? -4.859 4.835 -5.727 1.00 98.31 68 TRP A C 1
ATOM 516 O O . TRP A 1 68 ? -5.117 5.316 -4.621 1.00 98.31 68 TRP A O 1
ATOM 526 N N . HIS A 1 69 ? -3.621 4.824 -6.228 1.00 98.44 69 HIS A N 1
ATOM 527 C CA . HIS A 1 69 ? -2.444 5.221 -5.452 1.00 98.44 69 HIS A CA 1
ATOM 528 C C . HIS A 1 69 ? -1.563 6.258 -6.153 1.00 98.44 69 HIS A C 1
ATOM 530 O O . HIS A 1 69 ? -1.712 6.552 -7.337 1.00 98.44 69 HIS A O 1
ATOM 536 N N . ILE A 1 70 ? -0.651 6.822 -5.365 1.00 98.50 70 ILE A N 1
ATOM 537 C CA . ILE A 1 70 ? 0.337 7.832 -5.744 1.00 98.50 70 ILE A CA 1
ATOM 538 C C . ILE A 1 70 ? 1.198 7.372 -6.918 1.00 98.50 70 ILE A C 1
ATOM 540 O O . ILE A 1 70 ? 1.975 6.441 -6.758 1.00 98.50 70 ILE A O 1
ATOM 544 N N . HIS A 1 71 ? 1.127 8.078 -8.048 1.00 98.25 71 HIS A N 1
ATOM 545 C CA . HIS A 1 71 ? 2.072 7.924 -9.156 1.00 98.25 71 HIS A CA 1
ATOM 546 C C . HIS A 1 71 ? 2.079 9.184 -10.055 1.00 98.25 71 HIS A C 1
ATOM 548 O O . HIS A 1 71 ? 1.382 10.159 -9.782 1.00 98.25 71 HIS A O 1
ATOM 554 N N . GLU A 1 72 ? 2.878 9.170 -11.127 1.00 97.12 72 GLU A N 1
ATOM 555 C CA . GLU A 1 72 ? 2.941 10.158 -12.228 1.00 97.12 72 GLU A CA 1
ATOM 556 C C . GLU A 1 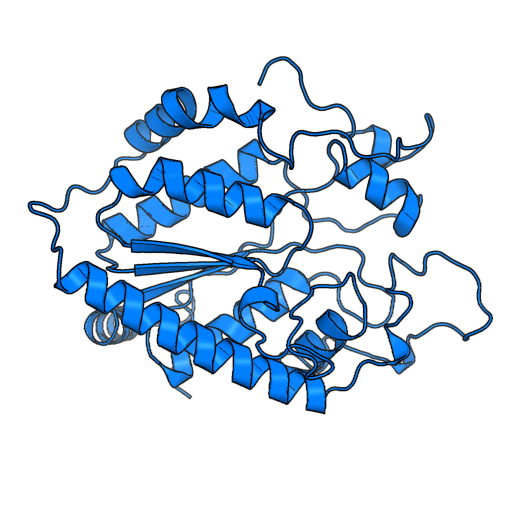72 ? 3.438 11.570 -11.880 1.00 97.12 72 GLU A C 1
ATOM 558 O O . GLU A 1 72 ? 3.624 12.381 -12.783 1.00 97.12 72 GLU A O 1
ATOM 563 N N . VAL A 1 73 ? 3.702 11.870 -10.610 1.00 97.44 73 VAL A N 1
ATOM 564 C CA . VAL A 1 73 ? 4.168 13.188 -10.155 1.00 97.44 73 VAL A CA 1
ATOM 565 C C . VAL A 1 73 ? 5.594 13.131 -9.613 1.00 97.44 73 VAL A C 1
ATOM 567 O O . VAL A 1 73 ? 5.988 12.143 -8.988 1.00 97.44 73 VAL A O 1
ATOM 570 N N . GLY A 1 74 ? 6.385 14.180 -9.861 1.00 97.38 74 GLY A N 1
ATOM 571 C CA . GLY A 1 74 ? 7.737 14.335 -9.320 1.00 97.38 74 GLY A CA 1
ATOM 572 C C . GLY A 1 74 ? 8.617 13.106 -9.563 1.00 97.38 74 GLY A C 1
ATOM 573 O O . GLY A 1 74 ? 8.786 12.654 -10.699 1.00 97.38 74 GLY A O 1
ATOM 574 N N . LEU A 1 75 ? 9.161 12.541 -8.482 1.00 97.62 75 LEU A N 1
ATOM 575 C CA . LEU A 1 75 ? 10.016 11.350 -8.534 1.00 97.62 75 LEU A CA 1
ATOM 576 C C . LEU A 1 75 ? 9.366 10.136 -9.220 1.00 97.62 75 LEU A C 1
ATOM 578 O O . LEU A 1 75 ? 10.087 9.371 -9.854 1.00 97.62 75 LEU A O 1
ATOM 582 N N . TYR A 1 76 ? 8.041 9.959 -9.134 1.00 97.94 76 TYR A N 1
ATOM 583 C CA . TYR A 1 76 ? 7.352 8.801 -9.721 1.00 97.94 76 TYR A CA 1
ATOM 584 C C . TYR A 1 76 ? 7.328 8.887 -11.247 1.00 97.94 76 TYR A C 1
ATOM 586 O O . TYR A 1 76 ? 7.617 7.905 -11.923 1.00 97.94 76 TYR A O 1
ATOM 594 N N . ALA A 1 77 ? 7.066 10.074 -11.806 1.00 98.00 77 ALA A N 1
ATOM 595 C CA . ALA A 1 77 ? 7.183 10.295 -13.249 1.00 98.00 77 ALA A CA 1
ATOM 596 C C . ALA A 1 77 ? 8.629 10.123 -13.736 1.00 98.00 77 ALA A C 1
ATOM 598 O O . ALA A 1 77 ? 8.856 9.488 -14.765 1.00 98.00 77 ALA A O 1
ATOM 599 N N . GLY A 1 78 ? 9.609 10.641 -12.985 1.00 97.75 78 GLY A N 1
ATOM 600 C CA . GLY A 1 78 ? 11.031 10.451 -13.291 1.00 97.75 78 GLY A CA 1
ATOM 601 C C . GLY A 1 78 ? 11.438 8.976 -13.316 1.00 97.75 78 GLY A C 1
ATOM 602 O O . GLY A 1 78 ? 12.091 8.526 -14.258 1.00 97.75 78 GLY A O 1
ATOM 603 N N . TRP A 1 79 ? 11.001 8.208 -12.316 1.00 97.56 79 TRP A N 1
ATOM 604 C CA . TRP A 1 79 ? 11.208 6.764 -12.259 1.00 97.56 79 TRP A CA 1
ATOM 605 C C . TRP A 1 79 ? 10.525 6.047 -13.431 1.00 97.56 79 TRP A C 1
ATOM 607 O O . TRP A 1 79 ? 11.155 5.235 -14.105 1.00 97.56 79 TRP A O 1
ATOM 617 N N . ALA A 1 80 ? 9.274 6.387 -13.743 1.00 97.50 80 ALA A N 1
ATOM 618 C CA . ALA A 1 80 ? 8.522 5.727 -14.804 1.00 97.50 80 ALA A CA 1
ATOM 619 C C . ALA A 1 80 ? 9.115 5.984 -16.198 1.00 97.50 80 ALA A C 1
ATOM 621 O O . ALA A 1 80 ? 9.221 5.059 -17.005 1.00 97.50 80 ALA A O 1
ATOM 622 N N . ALA A 1 81 ? 9.611 7.195 -16.461 1.00 97.56 81 ALA A N 1
ATOM 623 C CA . ALA A 1 81 ? 10.349 7.487 -17.690 1.00 97.56 81 ALA A CA 1
ATOM 624 C C . ALA A 1 81 ? 11.594 6.597 -17.843 1.00 97.56 81 ALA A C 1
ATOM 626 O O . ALA A 1 81 ? 11.902 6.149 -18.947 1.00 97.56 81 ALA A O 1
ATOM 627 N N . GLN A 1 82 ? 12.280 6.299 -16.737 1.00 96.44 82 GLN A N 1
ATOM 628 C CA . GLN A 1 82 ? 13.471 5.453 -16.738 1.00 96.44 82 GLN A CA 1
ATOM 629 C C . GLN A 1 82 ? 13.148 3.955 -16.860 1.00 96.44 82 GLN A C 1
ATOM 631 O O . GLN A 1 82 ? 13.850 3.249 -17.581 1.00 96.44 82 GLN A O 1
ATOM 636 N N . TRP A 1 83 ? 12.135 3.464 -16.142 1.00 96.56 83 TRP A N 1
ATOM 637 C CA . TRP A 1 83 ? 11.916 2.025 -15.930 1.00 96.56 83 TRP A CA 1
ATOM 638 C C . TRP A 1 83 ? 10.700 1.450 -16.651 1.00 96.56 83 TRP A C 1
ATOM 640 O O . TRP A 1 83 ? 10.649 0.248 -16.884 1.00 96.56 83 TRP A O 1
ATOM 650 N N . VAL A 1 84 ? 9.743 2.284 -17.054 1.00 97.44 84 VAL A N 1
ATOM 651 C CA . VAL A 1 84 ? 8.583 1.878 -17.864 1.00 97.44 84 VAL A CA 1
ATOM 652 C C . VAL A 1 84 ? 8.795 2.272 -19.326 1.00 97.44 84 VAL A C 1
ATOM 654 O O . VAL A 1 84 ? 8.525 1.479 -20.230 1.00 97.44 84 VAL A O 1
ATOM 657 N N . GLY A 1 85 ? 9.314 3.481 -19.558 1.00 96.88 85 GLY A N 1
ATOM 658 C CA . GLY A 1 85 ? 9.498 4.070 -20.884 1.00 96.88 85 GLY A CA 1
ATOM 659 C C . GLY A 1 85 ? 8.210 4.671 -21.455 1.00 96.88 85 GLY A C 1
ATOM 660 O O . GLY A 1 85 ? 7.258 4.950 -20.732 1.00 96.88 85 GLY A O 1
ATOM 661 N N . GLU A 1 86 ? 8.167 4.869 -22.772 1.00 96.88 86 GLU A N 1
ATOM 662 C CA . GLU A 1 86 ? 7.118 5.638 -23.471 1.00 96.88 86 GLU A CA 1
ATOM 663 C C . GLU A 1 86 ? 5.9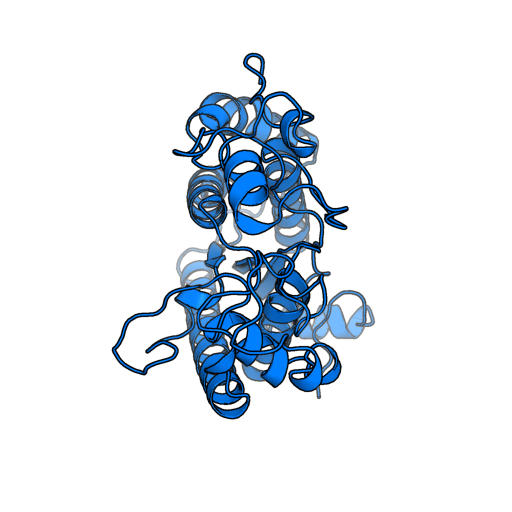17 4.783 -23.921 1.00 96.88 86 GLU A C 1
ATOM 665 O O . GLU A 1 86 ? 5.338 4.974 -24.994 1.00 96.88 86 GLU A O 1
ATOM 670 N N . VAL A 1 87 ? 5.556 3.782 -23.118 1.00 96.06 87 VAL A N 1
ATOM 671 C CA . VAL A 1 87 ? 4.444 2.861 -23.396 1.00 96.06 87 VAL A CA 1
ATOM 672 C C . VAL A 1 87 ? 3.207 3.232 -22.587 1.00 96.06 87 VAL A C 1
ATOM 674 O O . VAL A 1 87 ? 3.297 3.866 -21.542 1.00 96.06 87 VAL A O 1
ATOM 677 N N . ARG A 1 88 ? 2.023 2.796 -23.038 1.00 97.19 88 ARG A N 1
ATOM 678 C CA . ARG A 1 88 ? 0.788 2.948 -22.255 1.00 97.19 88 ARG A CA 1
ATOM 679 C C . ARG A 1 88 ? 0.930 2.181 -20.929 1.00 97.19 88 ARG A C 1
ATOM 681 O O . ARG A 1 88 ? 1.022 0.954 -20.985 1.00 97.19 88 ARG A O 1
ATOM 688 N N . PRO A 1 89 ? 0.887 2.852 -19.764 1.00 96.50 89 PRO A N 1
ATOM 689 C CA . PRO A 1 89 ? 1.280 2.217 -18.508 1.00 96.50 89 PRO A CA 1
ATOM 690 C C . PRO A 1 89 ? 0.126 1.522 -17.774 1.00 96.50 89 PRO A C 1
ATOM 692 O O . PRO A 1 89 ? 0.373 0.743 -16.865 1.00 96.50 89 PRO A O 1
ATOM 695 N N . TRP A 1 90 ? -1.127 1.776 -18.179 1.00 97.56 90 TRP A N 1
ATOM 696 C CA . TRP A 1 90 ? -2.337 1.218 -17.548 1.00 97.56 90 TRP A CA 1
ATOM 697 C C . TRP A 1 90 ? -2.444 1.508 -16.041 1.00 97.56 90 TRP A C 1
ATOM 699 O O . TRP A 1 90 ? -2.980 0.701 -15.285 1.00 97.56 90 TRP A O 1
ATOM 709 N N . LEU A 1 91 ? -1.950 2.682 -15.639 1.00 97.81 91 LEU A N 1
ATOM 710 C CA . LEU A 1 91 ? -1.930 3.127 -14.254 1.00 97.81 91 LEU A CA 1
ATOM 711 C C . LEU A 1 91 ? -3.321 3.486 -13.728 1.00 97.81 91 LEU A C 1
ATOM 713 O O . LEU A 1 91 ? -4.099 4.153 -14.412 1.00 97.81 91 LEU A O 1
ATOM 717 N N . THR A 1 92 ? -3.587 3.138 -12.472 1.00 98.50 92 THR A N 1
ATOM 718 C CA . THR A 1 92 ? -4.665 3.731 -11.660 1.00 98.50 92 THR A CA 1
ATOM 719 C C . THR A 1 92 ? -4.083 4.782 -10.712 1.00 98.50 92 THR A C 1
ATOM 721 O O . THR A 1 92 ? -4.177 4.688 -9.489 1.00 98.50 92 THR A O 1
ATOM 724 N N . ALA A 1 93 ? -3.431 5.783 -11.305 1.00 98.06 93 ALA A N 1
ATOM 725 C CA . ALA A 1 93 ? -2.708 6.822 -10.586 1.00 98.06 93 ALA A CA 1
ATOM 726 C C . ALA A 1 93 ? -3.635 7.915 -10.035 1.00 98.06 93 ALA A C 1
ATOM 728 O O . ALA A 1 93 ? -4.568 8.372 -10.699 1.00 98.06 93 ALA A O 1
ATOM 729 N N . VAL A 1 94 ? -3.318 8.383 -8.833 1.00 98.44 94 VAL A N 1
ATOM 730 C CA . VAL A 1 94 ? -3.823 9.626 -8.240 1.00 98.44 94 VAL A CA 1
ATOM 731 C C . VAL A 1 94 ? -2.652 10.398 -7.631 1.00 98.44 94 VAL A C 1
ATOM 733 O O . VAL A 1 94 ? -1.620 9.805 -7.332 1.00 98.44 94 VAL A O 1
ATOM 736 N N . PRO A 1 95 ? -2.763 11.714 -7.416 1.00 97.69 95 PRO A N 1
ATOM 737 C CA . PRO A 1 95 ? -1.701 12.461 -6.753 1.00 97.69 95 PRO A CA 1
ATOM 738 C C . PRO A 1 95 ? -1.688 12.248 -5.221 1.00 97.69 95 PRO A C 1
ATOM 740 O O . PRO A 1 95 ? -2.716 11.864 -4.645 1.00 97.69 95 PRO A O 1
ATOM 743 N N . PRO A 1 96 ? -0.574 12.575 -4.525 1.00 97.81 96 PRO A N 1
ATOM 744 C CA . PRO A 1 96 ? -0.434 12.434 -3.071 1.00 97.81 96 PRO A CA 1
ATOM 745 C C . PRO A 1 96 ? -1.583 13.022 -2.251 1.00 97.81 96 PRO A C 1
ATOM 747 O O . PRO A 1 96 ? -2.094 12.361 -1.347 1.00 97.81 96 PRO A O 1
ATOM 750 N N . TRP A 1 97 ? -2.049 14.229 -2.589 1.00 97.69 97 TRP A N 1
ATOM 751 C CA . TRP A 1 97 ? -3.133 14.885 -1.850 1.00 97.69 97 TRP A CA 1
ATOM 752 C C . TRP A 1 97 ? -4.479 14.167 -1.970 1.00 97.69 97 TRP A C 1
ATOM 754 O O . TRP A 1 97 ? -5.293 14.265 -1.061 1.00 97.69 97 TRP A O 1
ATOM 764 N N . VAL A 1 98 ? -4.738 13.437 -3.057 1.00 98.19 98 VAL A N 1
ATOM 765 C CA . VAL A 1 98 ? -5.973 12.650 -3.193 1.00 98.19 98 VAL A CA 1
ATOM 766 C C . VAL A 1 98 ? -5.862 11.367 -2.377 1.00 98.19 98 VAL A C 1
ATOM 768 O O . VAL A 1 98 ? -6.750 11.081 -1.576 1.00 98.19 98 VAL A O 1
ATOM 771 N N . HIS A 1 99 ? -4.756 10.633 -2.525 1.00 98.50 99 HIS A N 1
ATOM 772 C CA . HIS A 1 99 ? -4.542 9.382 -1.798 1.00 98.50 99 HIS A CA 1
ATOM 773 C C . HIS A 1 99 ? -4.573 9.595 -0.275 1.00 98.50 99 HIS A C 1
ATOM 775 O O . HIS A 1 99 ? -5.378 8.983 0.427 1.00 98.50 99 HIS A O 1
ATOM 781 N N . PHE A 1 100 ? -3.768 10.521 0.252 1.00 98.62 100 PHE A N 1
ATOM 782 C CA . PHE A 1 100 ? -3.708 10.750 1.699 1.00 98.62 100 PHE A CA 1
ATOM 783 C C . PHE A 1 100 ? -5.004 11.335 2.265 1.00 98.62 100 PHE A C 1
ATOM 785 O O . PHE A 1 100 ? -5.380 11.025 3.398 1.00 98.62 100 PHE A O 1
ATOM 792 N N . LYS A 1 101 ? -5.746 12.122 1.477 1.00 98.56 101 LYS A N 1
ATOM 793 C CA . LYS A 1 101 ? -7.068 12.595 1.891 1.00 98.56 101 LYS A CA 1
ATOM 794 C C . LYS A 1 101 ? -8.078 11.448 1.953 1.00 98.56 101 LYS A C 1
ATOM 796 O O . LYS A 1 101 ? -8.836 11.373 2.920 1.00 98.56 101 LYS A O 1
ATOM 801 N N . ASN A 1 102 ? -8.044 10.505 1.008 1.00 98.62 102 ASN A N 1
ATOM 802 C CA . ASN A 1 102 ? -8.854 9.283 1.076 1.00 98.62 102 ASN A CA 1
ATOM 803 C C . ASN A 1 102 ? -8.521 8.455 2.326 1.00 98.62 102 ASN A C 1
ATOM 805 O O . ASN A 1 102 ? -9.439 8.047 3.040 1.00 98.62 102 ASN A O 1
ATOM 809 N N . VAL A 1 103 ? -7.235 8.305 2.671 1.00 98.81 103 VAL A N 1
ATOM 810 C CA . VAL A 1 103 ? -6.805 7.645 3.921 1.00 98.81 103 VAL A CA 1
ATOM 811 C C . VAL A 1 103 ? -7.451 8.300 5.151 1.00 98.81 103 VAL A C 1
ATOM 813 O O . VAL A 1 103 ? -7.964 7.590 6.020 1.00 98.81 103 VAL A O 1
ATOM 816 N N . CYS A 1 104 ? -7.527 9.636 5.209 1.00 98.81 104 CYS A N 1
ATOM 817 C CA . CYS A 1 104 ? -8.214 10.342 6.299 1.00 98.81 104 CYS A CA 1
ATOM 818 C C . CYS A 1 104 ? -9.698 9.937 6.409 1.00 98.81 104 CYS A C 1
ATOM 820 O O . CYS A 1 104 ? -10.214 9.723 7.510 1.00 98.81 104 CYS A O 1
ATOM 822 N N . TYR A 1 105 ? -10.391 9.787 5.276 1.00 98.81 105 TYR A N 1
ATOM 823 C CA . TYR A 1 105 ? -11.791 9.355 5.250 1.00 98.81 105 TYR A CA 1
ATOM 824 C C . TYR A 1 105 ? -11.981 7.881 5.612 1.00 98.81 105 TYR A C 1
ATOM 826 O O . TYR A 1 105 ? -12.948 7.557 6.308 1.00 98.81 105 TYR A O 1
ATOM 834 N N . HIS A 1 106 ? -11.067 7.002 5.198 1.00 98.81 106 HIS A N 1
ATOM 835 C CA . HIS A 1 106 ? -11.086 5.586 5.574 1.00 98.81 106 HIS A CA 1
ATOM 836 C C . HIS A 1 106 ? -10.974 5.424 7.094 1.00 98.81 106 HIS A C 1
ATOM 838 O O . HIS A 1 106 ? -11.805 4.761 7.721 1.00 98.81 106 HIS A O 1
ATOM 844 N N . LEU A 1 107 ? -10.005 6.115 7.702 1.00 98.75 107 LEU A N 1
ATOM 845 C CA . LEU A 1 107 ? -9.804 6.133 9.151 1.00 98.75 107 LEU A CA 1
ATOM 846 C C . LEU A 1 107 ? -11.022 6.685 9.891 1.00 98.75 107 LEU A C 1
ATOM 848 O O . LEU A 1 107 ? -11.491 6.074 10.853 1.00 98.75 107 LEU A O 1
ATOM 852 N N . ARG A 1 108 ? -11.592 7.793 9.401 1.00 98.50 108 ARG A N 1
ATOM 853 C CA . ARG A 1 108 ? -12.828 8.368 9.943 1.00 98.50 108 ARG A CA 1
ATOM 854 C C . ARG A 1 108 ? -13.983 7.380 9.932 1.00 98.50 108 ARG A C 1
ATOM 856 O O . ARG A 1 108 ? -14.724 7.311 10.910 1.00 98.50 108 ARG A O 1
ATOM 863 N N . ALA A 1 109 ? -14.174 6.653 8.833 1.00 98.50 109 ALA A N 1
ATOM 864 C CA . ALA A 1 109 ? -15.257 5.685 8.719 1.00 98.50 109 ALA A CA 1
ATOM 865 C C . ALA A 1 109 ? -15.089 4.536 9.726 1.00 98.50 109 ALA A C 1
ATOM 867 O O . ALA A 1 109 ? -16.045 4.206 10.428 1.00 98.50 109 ALA A O 1
ATOM 868 N N . ALA A 1 110 ? -13.880 3.984 9.854 1.00 98.44 110 ALA A N 1
ATOM 869 C CA . ALA A 1 110 ? -13.603 2.913 10.810 1.00 98.44 110 ALA A CA 1
ATOM 870 C C . ALA A 1 110 ? -13.717 3.368 12.274 1.00 98.44 110 ALA A C 1
ATOM 872 O O . ALA A 1 110 ? -14.376 2.703 13.075 1.00 98.44 110 ALA A O 1
ATOM 873 N N . ASP A 1 111 ? -13.145 4.516 12.645 1.00 97.75 111 ASP A N 1
ATOM 874 C CA . ASP A 1 111 ? -13.239 5.003 14.027 1.00 97.75 111 ASP A CA 1
ATOM 875 C C . ASP A 1 111 ? -14.695 5.304 14.426 1.00 97.75 111 ASP A C 1
ATOM 877 O O . ASP A 1 111 ? -15.111 4.961 15.538 1.00 97.75 111 ASP A O 1
ATOM 881 N N . ALA A 1 112 ? -15.498 5.838 13.494 1.00 97.50 112 ALA A N 1
ATOM 882 C CA . ALA A 1 112 ? -16.925 6.083 13.696 1.00 97.50 112 ALA A CA 1
ATOM 883 C C . ALA A 1 112 ? -17.753 4.811 13.911 1.00 97.50 112 ALA A C 1
ATOM 885 O O . ALA A 1 112 ? -18.776 4.867 14.591 1.00 97.50 112 ALA A O 1
ATOM 886 N N . LEU A 1 113 ? -17.306 3.680 13.363 1.00 97.56 113 LEU A N 1
ATOM 887 C CA . LEU A 1 113 ? -17.935 2.373 13.554 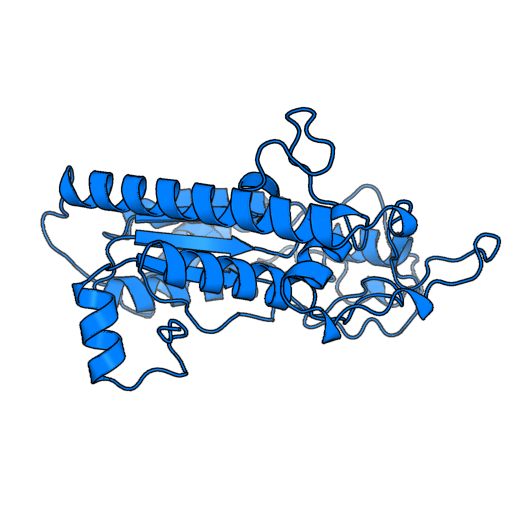1.00 97.56 113 LEU A CA 1
ATOM 888 C C . LEU A 1 113 ? -17.479 1.663 14.827 1.00 97.56 113 LEU A C 1
ATOM 890 O O . LEU A 1 113 ? -18.069 0.659 15.207 1.00 97.56 113 LEU A O 1
ATOM 894 N N . GLY A 1 114 ? -16.466 2.188 15.515 1.00 97.31 114 GLY A N 1
ATOM 895 C CA . GLY A 1 114 ? -16.061 1.653 16.805 1.00 97.31 114 GLY A CA 1
ATOM 896 C C . GLY A 1 114 ? -14.774 0.833 16.791 1.00 97.31 114 GLY A C 1
ATOM 897 O O . GLY A 1 114 ? -14.416 0.316 17.847 1.00 97.31 114 GLY A O 1
ATOM 898 N N . PHE A 1 115 ? -14.041 0.721 15.678 1.00 98.56 115 PHE A N 1
ATOM 899 C CA . PHE A 1 115 ? -12.792 -0.057 15.657 1.00 98.56 115 PHE A CA 1
ATOM 900 C C . PHE A 1 115 ? -11.793 0.437 16.718 1.00 98.56 115 PHE A C 1
ATOM 902 O O . PHE A 1 115 ? -11.788 1.615 17.094 1.00 98.56 115 PHE A O 1
ATOM 909 N N . HIS A 1 116 ? -11.001 -0.491 17.259 1.00 98.62 116 HIS A N 1
ATOM 910 C CA . HIS A 1 116 ? -10.007 -0.226 18.306 1.00 98.62 116 HIS A CA 1
ATOM 911 C C . HIS A 1 116 ? -8.600 -0.090 17.725 1.00 98.62 116 HIS A C 1
ATOM 913 O O . HIS A 1 116 ? -7.794 0.682 18.244 1.00 98.62 116 HIS A O 1
ATOM 919 N N . ALA A 1 117 ? -8.318 -0.786 16.622 1.00 98.81 117 ALA A N 1
ATOM 920 C CA . ALA A 1 117 ? -7.065 -0.662 15.891 1.00 98.81 117 ALA A CA 1
ATOM 921 C C . ALA A 1 117 ? -7.283 -0.711 14.373 1.00 98.81 117 ALA A C 1
ATOM 923 O O . ALA A 1 117 ? -8.157 -1.431 13.886 1.00 98.81 117 ALA A O 1
ATOM 924 N N . ALA A 1 118 ? -6.447 0.023 13.642 1.00 98.88 118 ALA A N 1
ATOM 925 C CA . ALA A 1 118 ? -6.330 -0.025 12.193 1.00 98.88 118 ALA A CA 1
ATOM 926 C C . ALA A 1 118 ? -4.886 -0.316 11.788 1.00 98.88 118 ALA A C 1
ATOM 928 O O . ALA A 1 118 ? -3.959 0.377 12.218 1.00 98.88 118 ALA A O 1
ATOM 929 N N . ILE A 1 119 ? -4.719 -1.308 10.917 1.00 98.94 119 ILE A N 1
ATOM 930 C CA . ILE A 1 119 ? -3.457 -1.590 10.235 1.00 98.94 119 ILE A CA 1
ATOM 931 C C . ILE A 1 119 ? -3.620 -1.217 8.763 1.00 98.94 119 ILE A C 1
ATOM 933 O O . ILE A 1 119 ? -4.539 -1.684 8.097 1.00 98.94 119 ILE A O 1
ATOM 937 N N . LEU A 1 120 ? -2.741 -0.352 8.271 1.00 98.88 120 LEU A N 1
ATOM 938 C CA . LEU A 1 120 ? -2.725 0.179 6.915 1.00 98.88 120 LEU A CA 1
ATOM 939 C C . LEU A 1 120 ? -1.528 -0.434 6.187 1.00 98.88 120 LEU A C 1
ATOM 941 O O . LEU A 1 120 ? -0.393 -0.015 6.408 1.00 98.88 120 LEU A O 1
ATOM 945 N N . LEU A 1 121 ? -1.785 -1.447 5.364 1.00 98.88 121 LEU A N 1
ATOM 946 C CA . LEU A 1 121 ? -0.770 -2.177 4.611 1.00 98.88 121 LEU A CA 1
ATOM 947 C C . LEU A 1 121 ? -0.727 -1.656 3.172 1.00 98.88 121 LEU A C 1
ATOM 949 O O . LEU A 1 121 ? -1.716 -1.783 2.449 1.00 98.88 121 LEU A O 1
ATOM 953 N N . THR A 1 122 ? 0.395 -1.079 2.748 1.00 98.56 122 THR A N 1
ATOM 954 C CA . THR A 1 122 ? 0.605 -0.749 1.331 1.00 98.56 122 THR A CA 1
ATOM 955 C C . THR A 1 122 ? 1.433 -1.828 0.648 1.00 98.56 122 THR A C 1
ATOM 957 O O . THR A 1 122 ? 2.474 -2.232 1.161 1.00 98.56 122 THR A O 1
ATOM 960 N N . GLY A 1 123 ? 0.947 -2.300 -0.497 1.00 98.06 123 GLY A N 1
ATOM 961 C CA . GLY A 1 123 ? 1.710 -3.145 -1.407 1.00 98.06 123 GLY A CA 1
ATOM 962 C C . GLY A 1 123 ? 2.533 -2.348 -2.413 1.00 98.06 123 GLY A C 1
ATOM 963 O O . GLY A 1 123 ? 3.389 -2.945 -3.052 1.00 98.06 123 GLY A O 1
ATOM 964 N N . HIS A 1 124 ? 2.277 -1.040 -2.535 1.00 98.00 124 HIS A N 1
ATOM 965 C CA . HIS A 1 124 ? 2.955 -0.147 -3.469 1.00 98.00 124 HIS A CA 1
ATOM 966 C C . HIS A 1 124 ? 4.180 0.489 -2.821 1.00 98.00 124 HIS A C 1
ATOM 968 O O . HIS A 1 124 ? 4.092 1.153 -1.778 1.00 98.00 124 HIS A O 1
ATOM 974 N N . TYR A 1 125 ? 5.336 0.296 -3.446 1.00 93.31 125 TYR A N 1
ATOM 975 C CA . TYR A 1 125 ? 6.603 0.786 -2.922 1.00 93.31 125 TYR A CA 1
ATOM 976 C C . TYR A 1 125 ? 6.969 2.170 -3.461 1.00 93.31 125 TYR A C 1
ATOM 978 O O . TYR A 1 125 ? 6.236 2.816 -4.198 1.00 93.31 125 TYR A O 1
ATOM 986 N N . GLY A 1 126 ? 8.097 2.687 -2.983 1.00 91.12 126 GLY A N 1
ATOM 987 C CA . GLY A 1 126 ? 8.467 4.093 -3.110 1.00 91.12 126 GLY A CA 1
ATOM 988 C C . GLY A 1 126 ? 8.370 4.807 -1.764 1.00 91.12 126 GLY A C 1
ATOM 989 O O . GLY A 1 126 ? 8.082 4.192 -0.739 1.00 91.12 126 GLY A O 1
ATOM 990 N N . PRO A 1 127 ? 8.661 6.110 -1.703 1.00 94.50 127 PRO A N 1
ATOM 991 C CA . PRO A 1 127 ? 8.730 6.804 -0.425 1.00 94.50 127 PRO A CA 1
ATOM 992 C C . PRO A 1 127 ? 7.352 7.095 0.205 1.00 94.50 127 PRO A C 1
ATOM 994 O O . PRO A 1 127 ? 7.304 7.533 1.353 1.00 94.50 127 PRO A O 1
ATOM 997 N N . ASN A 1 128 ? 6.242 6.820 -0.493 1.00 96.69 128 ASN A N 1
ATOM 998 C CA . ASN A 1 128 ? 4.875 7.054 -0.008 1.00 96.69 128 ASN A CA 1
ATOM 999 C C . ASN A 1 128 ? 4.552 6.354 1.325 1.00 96.69 128 ASN A C 1
ATOM 1001 O O . ASN A 1 128 ? 3.815 6.915 2.129 1.00 96.69 128 ASN A O 1
ATOM 1005 N N . TRP A 1 129 ? 5.114 5.177 1.615 1.00 97.50 129 TRP A N 1
ATOM 1006 C CA . TRP A 1 129 ? 4.843 4.495 2.886 1.00 97.50 129 TRP A CA 1
ATOM 1007 C C . TRP A 1 129 ? 5.456 5.232 4.087 1.00 97.50 129 TRP A C 1
ATOM 1009 O O . TRP A 1 129 ? 4.968 5.114 5.210 1.00 97.50 129 TRP A O 1
ATOM 1019 N N . GLN A 1 130 ? 6.517 6.015 3.868 1.00 98.19 130 GLN A N 1
ATOM 1020 C CA . GLN A 1 130 ? 7.121 6.860 4.904 1.00 98.19 130 GLN A CA 1
ATOM 1021 C C . GLN A 1 130 ? 6.230 8.069 5.170 1.00 98.19 130 GLN A C 1
ATOM 1023 O O . GLN A 1 130 ? 5.992 8.422 6.321 1.00 98.19 130 GLN A O 1
ATOM 1028 N N . ASP A 1 131 ? 5.675 8.644 4.108 1.00 98.56 131 ASP A N 1
ATOM 1029 C CA . ASP A 1 131 ? 4.682 9.710 4.204 1.00 98.56 131 ASP A CA 1
ATOM 1030 C C . ASP A 1 131 ? 3.383 9.222 4.854 1.00 98.56 131 ASP A C 1
ATOM 1032 O O . ASP A 1 131 ? 2.791 9.950 5.644 1.00 98.56 131 ASP A O 1
ATOM 1036 N N . LEU A 1 132 ? 2.974 7.970 4.611 1.00 98.75 132 LEU A N 1
ATOM 1037 C CA . LEU A 1 132 ? 1.871 7.337 5.332 1.00 98.75 132 LEU A CA 1
ATOM 1038 C C . LEU A 1 132 ? 2.156 7.303 6.838 1.00 98.75 132 LEU A C 1
ATOM 1040 O O . LEU A 1 132 ? 1.289 7.673 7.621 1.00 98.75 132 LEU A O 1
ATOM 1044 N N . LYS A 1 133 ? 3.366 6.921 7.267 1.00 98.69 133 LYS A N 1
ATOM 1045 C CA . LYS A 1 133 ? 3.740 6.955 8.694 1.00 98.69 133 LYS A CA 1
ATOM 1046 C C . LYS A 1 133 ? 3.663 8.374 9.263 1.00 98.69 133 LYS A C 1
ATOM 1048 O O . LYS A 1 133 ? 3.010 8.567 10.285 1.00 98.69 133 LYS A O 1
ATOM 1053 N N . THR A 1 134 ? 4.221 9.362 8.562 1.00 98.62 134 THR A N 1
ATOM 1054 C CA . THR A 1 134 ? 4.126 10.784 8.939 1.00 98.62 134 THR A CA 1
ATOM 1055 C C . THR A 1 134 ? 2.670 11.250 9.052 1.00 98.62 134 THR A C 1
ATOM 1057 O O . THR A 1 134 ? 2.297 11.908 10.021 1.00 98.62 134 THR A O 1
ATOM 1060 N N . LEU A 1 135 ? 1.817 10.884 8.091 1.00 98.75 135 LEU A N 1
ATOM 1061 C CA . LEU A 1 135 ? 0.389 11.193 8.111 1.00 98.75 135 LEU A CA 1
ATOM 1062 C C . LEU A 1 135 ? -0.295 10.582 9.339 1.00 98.75 135 LEU A C 1
ATOM 1064 O O . LEU A 1 135 ? -1.072 11.256 10.012 1.00 98.75 135 LEU A O 1
ATOM 1068 N N . LEU A 1 136 ? -0.012 9.316 9.649 1.00 98.75 136 LEU A N 1
ATOM 1069 C CA . LEU A 1 136 ? -0.612 8.640 10.797 1.00 98.75 136 LEU A CA 1
ATOM 1070 C C . LEU A 1 136 ? -0.167 9.248 12.130 1.00 98.75 136 LEU A C 1
ATOM 1072 O O . LEU A 1 136 ? -0.983 9.325 13.043 1.00 98.75 136 LEU A O 1
ATOM 1076 N N . GLU A 1 137 ? 1.069 9.738 12.237 1.00 98.56 137 GLU A N 1
ATOM 1077 C CA . GLU A 1 137 ? 1.530 10.492 13.411 1.00 98.56 137 GLU A CA 1
ATOM 1078 C C . GLU A 1 137 ? 0.743 11.796 13.603 1.00 98.56 137 GLU A C 1
ATOM 1080 O O . GLU A 1 137 ? 0.342 12.105 14.725 1.00 98.56 137 GLU A O 1
ATOM 1085 N N . ILE A 1 138 ? 0.466 12.530 12.516 1.00 98.50 138 ILE A N 1
ATOM 1086 C CA . ILE A 1 138 ? -0.373 13.743 12.542 1.00 98.50 138 ILE A CA 1
ATOM 1087 C C . ILE A 1 138 ? -1.808 13.400 12.958 1.00 98.50 138 ILE A C 1
ATOM 1089 O O . ILE A 1 138 ? -2.422 14.120 13.740 1.00 98.50 138 ILE A O 1
ATOM 1093 N N . LEU A 1 139 ? -2.349 12.293 12.448 1.00 98.31 139 LEU A N 1
ATOM 1094 C CA . LEU A 1 139 ? -3.742 11.911 12.662 1.00 98.31 139 LEU A CA 1
ATOM 1095 C C . LEU A 1 139 ? -4.002 11.244 14.018 1.00 98.31 139 LEU A C 1
ATOM 1097 O O . LEU A 1 139 ? -5.100 11.390 14.551 1.00 98.31 139 LEU A O 1
ATOM 1101 N N . GLN A 1 140 ? -3.038 10.517 14.591 1.00 97.69 140 GLN A N 1
ATOM 1102 C CA . GLN A 1 140 ? -3.240 9.707 15.800 1.00 97.69 140 GLN A CA 1
ATOM 1103 C C . GLN A 1 140 ? -3.891 10.466 16.977 1.00 97.69 140 GLN A C 1
ATOM 1105 O O . GLN A 1 140 ? -4.765 9.873 17.613 1.00 97.69 140 GLN A O 1
ATOM 1110 N N . PRO A 1 141 ? -3.560 11.741 17.278 1.00 96.25 141 PRO A N 1
ATOM 1111 C CA . PRO A 1 141 ? -4.220 12.503 18.345 1.00 96.25 141 PRO A CA 1
ATOM 1112 C C . PRO A 1 141 ? -5.727 12.718 18.141 1.00 96.25 141 PRO A C 1
ATOM 1114 O O . PRO A 1 141 ? -6.452 12.938 19.111 1.00 96.25 141 PRO A O 1
ATOM 1117 N N . HIS A 1 142 ? -6.206 12.653 16.896 1.00 96.81 142 HIS A N 1
ATOM 1118 C CA . HIS A 1 142 ? -7.607 12.883 16.533 1.00 96.81 142 HIS A CA 1
ATOM 1119 C C . HIS A 1 142 ? -8.463 11.612 16.570 1.00 96.81 142 HIS A C 1
ATOM 1121 O O . HIS A 1 142 ? -9.688 11.696 16.474 1.00 96.81 142 HIS A O 1
ATOM 1127 N N . PHE A 1 143 ? -7.837 10.442 16.723 1.00 96.50 143 PHE A N 1
ATOM 1128 C CA . PHE A 1 143 ? -8.502 9.143 16.688 1.00 96.50 143 PHE A CA 1
ATOM 1129 C C . PHE A 1 143 ? -8.359 8.391 18.008 1.00 96.50 143 PHE A C 1
ATOM 1131 O O . PHE A 1 143 ? -7.278 8.278 18.583 1.00 96.50 143 PHE A O 1
ATOM 1138 N N . ALA A 1 144 ? -9.470 7.812 18.469 1.00 95.31 144 ALA A N 1
ATOM 1139 C CA . ALA A 1 144 ? -9.438 6.877 19.586 1.00 95.31 144 ALA A CA 1
ATOM 1140 C C . ALA A 1 144 ? -8.813 5.541 19.160 1.00 95.31 144 ALA A C 1
ATOM 1142 O O . ALA A 1 144 ? -8.107 4.904 19.942 1.00 95.31 144 ALA A O 1
ATOM 1143 N N . MET A 1 145 ? -9.079 5.112 17.927 1.00 97.06 145 MET A N 1
ATOM 1144 C CA . MET A 1 145 ? -8.455 3.951 17.301 1.00 97.06 145 MET A CA 1
ATOM 1145 C C . MET A 1 145 ? -6.923 4.083 17.237 1.00 97.06 145 MET A C 1
ATOM 1147 O O . MET A 1 145 ? -6.387 5.158 16.964 1.00 97.06 145 MET A O 1
ATOM 1151 N N . ARG A 1 146 ? -6.202 2.979 17.465 1.00 98.50 146 ARG A N 1
ATOM 1152 C CA . ARG A 1 146 ? -4.743 2.924 17.277 1.00 98.50 146 ARG A CA 1
ATOM 1153 C C . ARG A 1 146 ? -4.392 2.707 15.820 1.00 98.50 146 ARG A C 1
ATOM 1155 O O . ARG A 1 146 ? -4.937 1.802 15.192 1.00 98.50 146 ARG A O 1
ATOM 1162 N N . LEU A 1 147 ? -3.498 3.534 15.298 1.00 98.81 147 LEU A N 1
ATOM 1163 C CA . LEU A 1 147 ? -3.149 3.568 13.887 1.00 98.81 147 LEU A CA 1
ATOM 1164 C C . LEU A 1 147 ? -1.754 2.994 13.680 1.00 98.81 147 LEU A C 1
ATOM 1166 O O . LEU A 1 147 ? -0.817 3.331 14.404 1.00 98.81 147 LEU A O 1
ATOM 1170 N N . TYR A 1 148 ? -1.601 2.142 12.673 1.00 98.88 148 TYR A N 1
ATOM 1171 C CA . TYR A 1 148 ? -0.294 1.633 12.290 1.00 98.88 148 TYR A CA 1
ATOM 1172 C C . TYR A 1 148 ? -0.210 1.434 10.781 1.00 98.88 148 TYR A C 1
ATOM 1174 O O . TYR A 1 148 ? -1.045 0.742 10.207 1.00 98.88 148 TYR A O 1
ATOM 1182 N N . GLY A 1 149 ? 0.796 2.032 10.144 1.00 98.75 149 GLY A N 1
ATOM 1183 C CA . GLY A 1 149 ? 1.010 1.955 8.700 1.00 98.75 149 GLY A CA 1
ATOM 1184 C C . GLY A 1 149 ? 2.371 1.370 8.362 1.00 98.75 149 GLY A C 1
ATOM 1185 O O . GLY A 1 149 ? 3.362 1.692 9.021 1.00 98.75 149 GLY A O 1
ATOM 1186 N N . LEU A 1 150 ? 2.413 0.517 7.341 1.00 98.62 150 LEU A N 1
ATOM 1187 C CA . LEU A 1 150 ? 3.634 -0.123 6.857 1.00 98.62 150 LEU A CA 1
ATOM 1188 C C . LEU A 1 150 ? 3.510 -0.560 5.390 1.00 98.62 150 LEU A C 1
ATOM 1190 O O . LEU A 1 150 ? 2.400 -0.858 4.938 1.00 98.62 150 LEU A O 1
ATOM 1194 N N . PRO A 1 151 ? 4.630 -0.656 4.657 1.00 98.31 151 PRO A N 1
ATOM 1195 C CA . PRO A 1 151 ? 4.700 -1.496 3.470 1.00 98.31 151 PRO A CA 1
ATOM 1196 C C . PRO A 1 151 ? 4.793 -2.981 3.869 1.00 98.31 151 PRO A C 1
ATOM 1198 O O . PRO A 1 151 ? 5.336 -3.299 4.931 1.00 98.31 151 PRO A O 1
ATOM 1201 N N . ASP A 1 152 ? 4.300 -3.901 3.036 1.00 97.38 152 ASP A N 1
ATOM 1202 C CA . ASP A 1 152 ? 4.270 -5.338 3.369 1.00 97.38 152 ASP A CA 1
ATOM 1203 C C . ASP A 1 152 ? 5.650 -5.934 3.655 1.00 97.38 152 ASP A C 1
ATOM 1205 O O . ASP A 1 152 ? 5.797 -6.691 4.617 1.00 97.38 152 ASP A O 1
ATOM 1209 N N . PHE A 1 153 ? 6.692 -5.484 2.948 1.00 96.75 153 PHE A N 1
ATOM 1210 C CA . PHE A 1 153 ? 8.047 -5.976 3.195 1.00 96.75 153 PHE A CA 1
ATOM 1211 C C . PHE A 1 153 ? 8.539 -5.739 4.632 1.00 96.75 153 PHE A C 1
ATOM 1213 O O . PHE A 1 153 ? 9.391 -6.491 5.087 1.00 96.75 153 PHE A O 1
ATOM 1220 N N . GLU A 1 154 ? 8.048 -4.743 5.385 1.00 97.31 154 GLU A N 1
ATOM 1221 C CA . GLU A 1 154 ? 8.482 -4.555 6.783 1.00 97.31 154 GLU A CA 1
ATOM 1222 C C . GLU A 1 154 ? 8.033 -5.710 7.694 1.00 97.31 154 GLU A C 1
ATOM 1224 O O . GLU A 1 154 ? 8.713 -6.017 8.681 1.00 97.31 154 GLU A O 1
ATOM 1229 N N . ALA A 1 155 ? 6.923 -6.370 7.344 1.00 97.56 155 ALA A N 1
ATOM 1230 C CA . ALA A 1 155 ? 6.373 -7.519 8.059 1.00 97.56 155 ALA A CA 1
ATOM 1231 C C . ALA A 1 155 ? 7.032 -8.853 7.655 1.00 97.56 155 ALA A C 1
ATOM 1233 O O . ALA A 1 155 ? 6.889 -9.853 8.358 1.00 97.56 155 ALA A O 1
ATOM 1234 N N . ASN A 1 156 ? 7.799 -8.871 6.565 1.00 95.75 156 ASN A N 1
ATOM 1235 C CA . ASN A 1 156 ? 8.511 -10.048 6.080 1.00 95.75 156 ASN A CA 1
ATOM 1236 C C . ASN A 1 156 ? 9.866 -10.211 6.780 1.00 95.75 156 ASN A C 1
ATOM 1238 O O . ASN A 1 156 ? 10.907 -9.902 6.208 1.00 95.75 156 ASN A O 1
ATOM 1242 N N . GLN A 1 157 ? 9.884 -10.677 8.026 1.00 95.25 157 GLN A N 1
ATOM 1243 C CA . GLN A 1 157 ? 11.117 -10.951 8.779 1.00 95.25 157 GLN A CA 1
ATOM 1244 C C . GLN A 1 157 ? 11.383 -12.466 8.795 1.00 95.25 157 GLN A C 1
ATOM 1246 O O . GLN A 1 157 ? 10.509 -13.193 9.268 1.00 95.25 157 GLN A O 1
ATOM 1251 N N . PRO A 1 158 ? 12.554 -12.974 8.348 1.00 94.38 158 PRO A N 1
ATOM 1252 C CA . PRO A 1 158 ? 13.834 -12.278 8.117 1.00 94.38 158 PRO A CA 1
ATOM 1253 C C . PRO A 1 158 ? 14.094 -11.770 6.681 1.00 94.38 158 PRO A C 1
ATOM 1255 O O . PRO A 1 158 ? 15.234 -11.432 6.362 1.00 94.38 158 PRO A O 1
ATOM 1258 N N . GLY A 1 159 ? 13.082 -11.729 5.814 1.00 95.69 159 GLY A N 1
ATOM 1259 C CA . GLY A 1 159 ? 13.200 -11.288 4.421 1.00 95.69 159 GLY A CA 1
ATOM 1260 C C . GLY A 1 159 ? 13.377 -12.446 3.439 1.00 95.69 159 GLY A C 1
ATOM 1261 O O . GLY A 1 159 ? 13.418 -13.615 3.824 1.00 95.69 159 GLY A O 1
ATOM 1262 N N . PHE A 1 160 ? 13.481 -12.135 2.144 1.00 96.38 160 PHE A N 1
ATOM 1263 C CA . PHE A 1 160 ? 13.542 -13.143 1.076 1.00 96.38 160 PHE A CA 1
ATOM 1264 C C . PHE A 1 160 ? 14.729 -14.106 1.231 1.00 96.38 160 PHE A C 1
ATOM 1266 O O . PHE A 1 160 ? 14.540 -15.321 1.187 1.00 96.38 160 PHE A O 1
ATOM 1273 N N . ASP A 1 161 ? 15.930 -13.567 1.454 1.00 94.94 161 ASP A N 1
ATOM 1274 C CA . ASP A 1 161 ? 17.183 -14.335 1.527 1.00 94.94 161 ASP A CA 1
ATOM 1275 C C . ASP A 1 161 ? 17.492 -14.875 2.939 1.00 94.94 161 ASP A C 1
ATOM 1277 O O . ASP A 1 161 ? 18.544 -15.471 3.153 1.00 94.94 161 ASP A O 1
ATOM 1281 N N . GLU A 1 162 ? 16.597 -14.657 3.909 1.00 94.38 162 GLU A N 1
ATOM 1282 C CA . GLU A 1 162 ? 16.778 -15.023 5.323 1.00 94.38 162 GLU A CA 1
ATOM 1283 C C . GLU A 1 162 ? 18.026 -14.422 5.992 1.00 94.38 162 GLU A C 1
ATOM 1285 O O . GLU A 1 162 ? 18.542 -14.951 6.976 1.00 94.38 162 GLU A O 1
ATOM 1290 N N . ASP A 1 163 ? 18.503 -13.280 5.494 1.00 93.19 163 ASP A N 1
ATOM 1291 C CA . ASP A 1 163 ? 19.690 -12.590 6.007 1.00 93.19 163 ASP A CA 1
ATOM 1292 C C . ASP A 1 163 ? 19.365 -11.509 7.058 1.00 93.19 163 ASP A C 1
ATOM 1294 O O . ASP A 1 163 ? 20.249 -10.759 7.480 1.00 93.19 163 ASP A O 1
ATOM 1298 N N . GLY A 1 164 ? 18.101 -11.431 7.489 1.00 91.62 164 GLY A N 1
ATOM 1299 C CA . GLY A 1 164 ? 17.603 -10.428 8.429 1.00 91.62 164 GLY A CA 1
ATOM 1300 C C . GLY A 1 164 ? 17.332 -9.068 7.784 1.00 91.62 164 GLY A C 1
ATOM 1301 O O . GLY A 1 164 ? 17.136 -8.090 8.508 1.00 91.62 164 GLY A O 1
ATOM 1302 N N . LYS A 1 165 ? 17.347 -8.978 6.447 1.00 89.50 165 LYS A N 1
ATOM 1303 C CA . LYS A 1 165 ? 17.008 -7.760 5.710 1.00 89.50 165 LYS A CA 1
ATOM 1304 C C . LYS A 1 165 ? 15.710 -7.943 4.944 1.00 89.50 165 LYS A C 1
ATOM 1306 O O . LYS A 1 165 ? 15.635 -8.619 3.921 1.00 89.50 165 LYS A O 1
ATOM 1311 N N . SER A 1 166 ? 14.699 -7.231 5.405 1.00 89.31 166 SER A N 1
ATOM 1312 C CA . SER A 1 166 ? 13.409 -7.164 4.736 1.00 89.31 166 SER A CA 1
ATOM 1313 C C . SER A 1 166 ? 13.368 -5.937 3.841 1.00 89.31 166 SER A C 1
ATOM 1315 O O . SER A 1 166 ? 13.291 -4.804 4.318 1.00 89.31 166 SER A O 1
ATOM 1317 N N . THR A 1 167 ? 13.475 -6.157 2.536 1.00 89.50 167 THR A N 1
ATOM 1318 C CA . THR A 1 167 ? 13.465 -5.095 1.528 1.00 89.50 167 THR A CA 1
ATOM 1319 C C . THR A 1 167 ? 12.412 -5.389 0.475 1.00 89.50 167 THR A C 1
ATOM 1321 O O . THR A 1 167 ? 12.294 -6.532 0.033 1.00 89.50 167 THR A O 1
ATOM 1324 N N . GLY A 1 168 ? 11.696 -4.356 0.037 1.00 89.94 168 GLY A N 1
ATOM 1325 C CA . GLY A 1 168 ? 10.909 -4.418 -1.191 1.00 89.94 168 GLY A CA 1
ATOM 1326 C C . GLY A 1 168 ? 11.796 -4.432 -2.441 1.00 89.94 168 GLY A C 1
ATOM 1327 O O . GLY A 1 168 ? 12.973 -4.065 -2.392 1.00 89.94 168 GLY A O 1
ATOM 1328 N N . ASP A 1 169 ? 11.218 -4.837 -3.564 1.00 96.31 169 ASP A N 1
ATOM 1329 C CA . ASP A 1 169 ? 11.739 -4.650 -4.919 1.00 96.31 169 ASP A CA 1
ATOM 1330 C C . ASP A 1 169 ? 10.595 -4.240 -5.851 1.00 96.31 169 ASP A C 1
ATOM 1332 O O . ASP A 1 169 ? 9.467 -4.170 -5.398 1.00 96.31 169 ASP A O 1
ATOM 1336 N N . HIS A 1 170 ? 10.875 -3.922 -7.115 1.00 97.94 170 HIS A N 1
ATOM 1337 C CA . HIS A 1 170 ? 9.829 -3.619 -8.097 1.00 97.94 170 HIS A CA 1
ATOM 1338 C C . HIS A 1 170 ? 9.760 -4.744 -9.114 1.00 97.94 170 HIS A C 1
ATOM 1340 O O . HIS A 1 170 ? 10.749 -4.975 -9.820 1.00 97.94 170 HIS A O 1
ATOM 1346 N N . ALA A 1 171 ? 8.633 -5.455 -9.179 1.00 97.50 171 ALA A N 1
ATOM 1347 C CA . ALA A 1 171 ? 8.424 -6.591 -10.078 1.00 97.50 171 ALA A CA 1
ATOM 1348 C C . ALA A 1 171 ? 9.572 -7.615 -10.051 1.00 97.50 171 ALA A C 1
ATOM 1350 O O . ALA A 1 171 ? 9.876 -8.255 -11.064 1.00 97.50 171 ALA A O 1
ATOM 1351 N N . GLY A 1 172 ? 10.266 -7.708 -8.918 1.00 97.62 172 GLY A N 1
ATOM 1352 C CA . GLY A 1 172 ? 11.465 -8.507 -8.752 1.00 97.62 172 GLY A CA 1
ATOM 1353 C C . GLY A 1 172 ? 11.155 -9.846 -8.104 1.00 97.62 172 GLY A C 1
ATOM 1354 O O . GLY A 1 172 ? 10.027 -10.346 -8.170 1.00 97.62 172 GLY A O 1
ATOM 1355 N N . LYS A 1 173 ? 12.178 -10.448 -7.497 1.00 97.75 173 LYS A N 1
ATOM 1356 C CA . LYS A 1 173 ? 12.060 -11.741 -6.818 1.00 97.75 173 LYS A CA 1
ATOM 1357 C C . LYS A 1 173 ? 11.117 -11.695 -5.619 1.00 97.75 173 LYS A C 1
ATOM 1359 O O . LYS A 1 173 ? 10.453 -12.695 -5.364 1.00 97.75 173 LYS A O 1
ATOM 1364 N N . VAL A 1 174 ? 11.043 -10.581 -4.890 1.00 98.00 174 VAL A N 1
ATOM 1365 C CA . VAL A 1 174 ? 10.231 -10.473 -3.669 1.00 98.00 174 VAL A CA 1
ATOM 1366 C C . VAL A 1 174 ? 8.760 -10.367 -4.040 1.00 98.00 174 VAL A C 1
ATOM 1368 O O . VAL A 1 174 ? 7.978 -11.255 -3.699 1.00 98.00 174 VAL A O 1
ATOM 1371 N N . GLU A 1 175 ? 8.397 -9.343 -4.806 1.00 98.44 175 GLU A N 1
ATOM 1372 C CA . GLU A 1 175 ? 7.008 -9.078 -5.179 1.00 98.44 175 GLU A CA 1
ATOM 1373 C C . GLU A 1 175 ? 6.374 -10.190 -6.004 1.00 98.44 175 GLU A C 1
ATOM 1375 O O . GLU A 1 175 ? 5.274 -10.648 -5.690 1.00 98.44 175 GLU A O 1
ATOM 1380 N N . THR A 1 176 ? 7.091 -10.677 -7.021 1.00 98.69 176 THR A N 1
ATOM 1381 C CA . THR A 1 176 ? 6.603 -11.769 -7.871 1.00 98.69 176 THR A CA 1
ATOM 1382 C C . THR A 1 176 ? 6.392 -13.036 -7.039 1.00 98.69 176 THR A C 1
ATOM 1384 O O . THR A 1 176 ? 5.391 -13.720 -7.224 1.00 98.69 176 THR A O 1
ATOM 1387 N N . SER A 1 177 ? 7.278 -13.352 -6.084 1.00 98.62 177 SER A N 1
ATOM 1388 C CA . SER A 1 177 ? 7.113 -14.538 -5.227 1.00 98.62 177 SER A CA 1
ATOM 1389 C C . SER A 1 177 ? 5.928 -14.413 -4.274 1.00 98.62 177 SER A C 1
ATOM 1391 O O . SER A 1 177 ? 5.168 -15.372 -4.136 1.00 98.62 177 SER A O 1
ATOM 1393 N N . LEU A 1 178 ? 5.748 -13.247 -3.642 1.00 98.69 178 LEU A N 1
ATOM 1394 C CA . LEU A 1 178 ? 4.600 -12.974 -2.773 1.00 98.69 178 LEU A CA 1
ATOM 1395 C C . LEU A 1 178 ? 3.288 -13.090 -3.554 1.00 98.69 178 LEU A C 1
ATOM 1397 O O . LEU A 1 178 ? 2.408 -13.850 -3.145 1.00 98.69 178 LEU A O 1
ATOM 1401 N N . LEU A 1 179 ? 3.183 -12.429 -4.716 1.00 98.75 179 LEU A N 1
ATOM 1402 C CA . LEU A 1 179 ? 1.999 -12.522 -5.574 1.00 98.75 179 LEU A CA 1
ATOM 1403 C C . LEU A 1 179 ? 1.749 -13.968 -6.020 1.00 98.75 179 LEU A C 1
ATOM 1405 O O . LEU A 1 179 ? 0.619 -14.444 -5.952 1.00 98.75 179 LEU A O 1
ATOM 1409 N N . TRP A 1 180 ? 2.794 -14.700 -6.417 1.00 98.75 180 TRP A N 1
ATOM 1410 C CA . TRP A 1 180 ? 2.662 -16.086 -6.871 1.00 98.75 180 TRP A CA 1
ATOM 1411 C C . TRP A 1 180 ? 2.162 -17.025 -5.767 1.00 98.75 180 TRP A C 1
ATOM 1413 O O . TRP A 1 180 ? 1.458 -17.999 -6.050 1.00 98.75 180 TRP A O 1
ATOM 1423 N N . ALA A 1 181 ? 2.507 -16.743 -4.512 1.00 98.75 181 ALA A N 1
ATOM 1424 C CA . ALA A 1 181 ? 2.032 -17.503 -3.366 1.00 98.75 181 ALA A CA 1
ATOM 1425 C C . ALA A 1 181 ? 0.547 -17.252 -3.074 1.00 98.75 181 ALA A C 1
ATOM 1427 O O . ALA A 1 181 ? -0.204 -18.207 -2.860 1.00 98.75 181 ALA A O 1
ATOM 1428 N N . VAL A 1 182 ? 0.119 -15.986 -3.073 1.00 98.56 182 VAL A N 1
ATOM 1429 C CA . VAL A 1 182 ? -1.236 -15.607 -2.635 1.00 98.56 182 VAL A CA 1
ATOM 1430 C C . VAL A 1 182 ? -2.275 -15.615 -3.754 1.00 98.56 182 VAL A C 1
ATOM 1432 O O . VAL A 1 182 ? -3.426 -15.969 -3.510 1.00 98.56 182 VAL A O 1
ATOM 1435 N N . GLU A 1 183 ? -1.867 -15.295 -4.980 1.00 98.31 183 GLU A N 1
ATOM 1436 C CA . GLU A 1 183 ? -2.715 -15.196 -6.170 1.00 98.31 183 GLU A CA 1
ATOM 1437 C C . GLU A 1 183 ? -2.014 -15.863 -7.373 1.00 98.31 183 GLU A C 1
ATOM 1439 O O . GLU A 1 183 ? -1.631 -15.201 -8.338 1.00 98.31 183 GLU A O 1
ATOM 1444 N N . PRO A 1 184 ? -1.834 -17.198 -7.378 1.00 98.12 184 PRO A N 1
ATOM 1445 C CA . PRO A 1 184 ? -1.010 -17.885 -8.376 1.00 98.12 184 PRO A CA 1
ATOM 1446 C C . PRO A 1 184 ? -1.495 -17.745 -9.823 1.00 98.12 184 PRO A C 1
ATOM 1448 O O . PRO A 1 184 ? -0.709 -17.946 -10.741 1.00 98.12 184 PRO A O 1
ATOM 1451 N N . GLY A 1 185 ? -2.775 -17.424 -10.041 1.00 98.44 185 GLY A N 1
ATOM 1452 C CA . GLY A 1 185 ? -3.314 -17.133 -11.375 1.00 98.44 185 GLY A CA 1
ATOM 1453 C C . GLY A 1 185 ? -2.904 -15.763 -11.927 1.00 98.44 185 GLY A C 1
ATOM 1454 O O . GLY A 1 185 ? -3.142 -15.488 -13.100 1.00 98.44 185 GLY A O 1
ATOM 1455 N N . CYS A 1 186 ? -2.293 -14.921 -11.093 1.00 98.62 186 CYS A N 1
ATOM 1456 C CA . CYS A 1 186 ? -1.826 -13.580 -11.428 1.00 98.62 186 CYS A CA 1
ATOM 1457 C C . CYS A 1 186 ? -0.319 -13.529 -11.741 1.00 98.62 186 CYS A C 1
ATOM 1459 O O . CYS A 1 186 ? 0.225 -12.447 -11.959 1.00 98.62 186 CYS A O 1
ATOM 1461 N N . VAL A 1 187 ? 0.342 -14.692 -11.789 1.00 98.81 187 VAL A N 1
ATOM 1462 C CA . VAL A 1 187 ? 1.751 -14.839 -12.169 1.00 98.81 187 VAL A CA 1
ATOM 1463 C C . VAL A 1 187 ? 1.892 -15.905 -13.249 1.00 98.81 187 VAL A C 1
ATOM 1465 O O . VAL A 1 187 ? 1.388 -17.020 -13.119 1.00 98.81 187 VAL A O 1
ATOM 1468 N N . ASP A 1 188 ? 2.620 -15.577 -14.310 1.00 98.44 188 ASP A N 1
ATOM 1469 C CA . ASP A 1 188 ? 2.935 -16.484 -15.408 1.00 98.44 188 ASP A CA 1
ATOM 1470 C C . ASP A 1 188 ? 4.384 -16.277 -15.862 1.00 98.44 188 ASP A C 1
ATOM 1472 O O . ASP A 1 188 ? 4.697 -15.466 -16.733 1.00 98.44 188 ASP A O 1
ATOM 1476 N N . VAL A 1 189 ? 5.289 -17.058 -15.269 1.00 97.06 189 VAL A N 1
ATOM 1477 C CA . VAL A 1 189 ? 6.730 -16.999 -15.558 1.00 97.06 189 VAL A CA 1
ATOM 1478 C C . VAL A 1 189 ? 7.096 -17.443 -16.975 1.00 97.06 189 VAL A C 1
ATOM 1480 O O . VAL A 1 189 ? 8.209 -17.178 -17.424 1.00 97.06 189 VAL A O 1
ATOM 1483 N N . SER A 1 190 ? 6.183 -18.080 -17.721 1.00 97.38 190 SER A N 1
ATOM 1484 C CA . SER A 1 190 ? 6.433 -18.383 -19.138 1.00 97.38 190 SER A CA 1
ATOM 1485 C C . SER A 1 190 ? 6.470 -17.122 -20.009 1.00 97.38 190 SER A C 1
ATOM 1487 O O . SER A 1 190 ? 6.947 -17.172 -21.140 1.00 97.38 190 SER A O 1
ATOM 1489 N N . ARG A 1 191 ? 6.007 -15.986 -19.468 1.00 97.94 191 ARG A N 1
ATOM 1490 C CA . ARG A 1 191 ? 6.005 -14.671 -20.120 1.00 97.94 191 ARG A CA 1
ATOM 1491 C C . ARG A 1 191 ? 7.300 -13.898 -19.950 1.00 97.94 191 ARG A C 1
ATOM 1493 O O . ARG A 1 191 ? 7.403 -12.802 -20.496 1.00 97.94 191 ARG A O 1
ATOM 1500 N N . PHE A 1 192 ? 8.268 -14.420 -19.197 1.00 98.06 192 PHE A N 1
ATOM 1501 C CA . PHE A 1 192 ? 9.572 -13.780 -19.153 1.00 98.06 192 PHE A CA 1
ATOM 1502 C C . PHE A 1 192 ? 10.145 -13.668 -20.573 1.00 98.06 192 PHE A C 1
ATOM 1504 O O . PHE A 1 192 ? 10.073 -14.639 -21.332 1.00 98.06 192 PHE A O 1
ATOM 1511 N N . PRO A 1 193 ? 10.749 -12.522 -20.930 1.00 96.94 193 PRO A N 1
ATOM 1512 C CA . PRO A 1 193 ? 11.435 -12.394 -22.208 1.00 96.94 193 PRO A CA 1
ATOM 1513 C C . PRO A 1 193 ? 12.627 -13.373 -22.263 1.00 96.94 193 PRO A C 1
ATOM 1515 O O . PRO A 1 193 ? 12.986 -13.974 -21.245 1.00 96.94 193 PRO A O 1
ATOM 1518 N N . PRO A 1 194 ? 13.283 -13.569 -23.411 1.00 96.25 194 PRO A N 1
ATOM 1519 C CA . PRO A 1 194 ? 14.618 -14.165 -23.468 1.00 96.25 194 PRO A CA 1
ATOM 1520 C C . PRO A 1 194 ? 15.615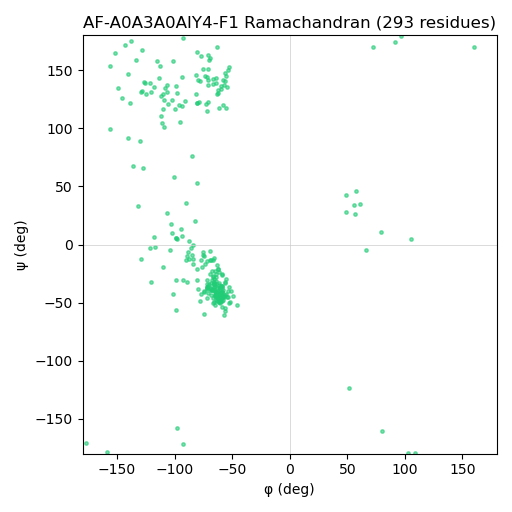 -13.425 -22.552 1.00 96.25 194 PRO A C 1
ATOM 1522 O O . PRO A 1 194 ? 15.462 -12.234 -22.290 1.00 96.25 194 PRO A O 1
ATOM 1525 N N . GLU A 1 195 ? 16.626 -14.119 -22.019 1.00 92.50 195 GLU A N 1
ATOM 1526 C CA . GLU A 1 195 ? 17.607 -13.514 -21.092 1.00 92.50 195 GLU A CA 1
ATOM 1527 C C . GLU A 1 195 ? 18.488 -12.443 -21.743 1.00 92.50 195 GLU A C 1
ATOM 1529 O O . GLU A 1 195 ? 18.920 -11.507 -21.074 1.00 92.50 195 GLU A O 1
ATOM 1534 N N . ASP A 1 196 ? 18.748 -12.580 -23.038 1.00 93.19 196 ASP A N 1
ATOM 1535 C CA . ASP A 1 196 ? 19.542 -11.665 -23.850 1.00 93.19 196 ASP A CA 1
ATOM 1536 C C . ASP A 1 196 ? 18.714 -10.527 -24.467 1.00 93.19 196 ASP A C 1
ATOM 1538 O O . ASP A 1 196 ? 19.283 -9.598 -25.048 1.00 93.19 196 ASP A O 1
ATOM 1542 N N . GLU A 1 197 ? 17.384 -10.561 -24.324 1.00 95.12 197 GLU A N 1
ATOM 1543 C CA . GLU A 1 197 ? 16.512 -9.506 -24.827 1.00 95.12 197 GLU A CA 1
ATOM 1544 C C . GLU A 1 197 ? 16.662 -8.241 -23.975 1.00 95.12 197 GLU A C 1
ATOM 1546 O O . GLU A 1 197 ? 16.322 -8.198 -22.790 1.00 95.12 197 GLU A O 1
ATOM 1551 N N . GLN A 1 198 ? 17.168 -7.180 -24.599 1.00 91.94 198 GLN A N 1
ATOM 1552 C CA . GLN A 1 198 ? 17.314 -5.879 -23.958 1.00 91.94 198 GLN A CA 1
ATOM 1553 C C . GLN A 1 198 ? 15.975 -5.150 -23.906 1.00 91.94 198 GLN A C 1
ATOM 1555 O O . GLN A 1 198 ? 15.219 -5.141 -24.875 1.00 91.94 198 GLN A O 1
ATOM 1560 N N . GLY A 1 199 ? 15.716 -4.466 -22.798 1.00 93.25 199 GLY A N 1
ATOM 1561 C CA . GLY A 1 199 ? 14.533 -3.638 -22.660 1.00 93.25 199 GLY A CA 1
ATOM 1562 C C . GLY A 1 199 ? 14.200 -3.352 -21.210 1.00 93.25 199 GLY A C 1
ATOM 1563 O O . GLY A 1 199 ? 14.751 -3.947 -20.287 1.00 93.25 199 GLY A O 1
ATOM 1564 N N . LEU A 1 200 ? 13.263 -2.429 -21.036 1.00 95.19 200 LEU A N 1
ATOM 1565 C CA . LEU A 1 200 ? 12.667 -2.129 -19.739 1.00 95.19 200 LEU A CA 1
ATOM 1566 C C . LEU A 1 200 ? 11.657 -3.198 -19.314 1.00 95.19 200 LEU A C 1
ATOM 1568 O O . LEU A 1 200 ? 11.323 -3.305 -18.138 1.00 95.19 200 LEU A O 1
ATOM 1572 N N . HIS A 1 201 ? 11.164 -3.984 -20.281 1.00 97.06 201 HIS A N 1
ATOM 1573 C CA . HIS A 1 201 ? 10.257 -5.108 -20.061 1.00 97.06 201 HIS A CA 1
ATOM 1574 C C . HIS A 1 201 ? 9.078 -4.738 -19.174 1.00 97.06 201 HIS A C 1
ATOM 1576 O O . HIS A 1 201 ? 8.718 -5.498 -18.293 1.00 97.06 201 HIS A O 1
ATOM 1582 N N . PHE A 1 202 ? 8.495 -3.557 -19.395 1.00 97.19 202 PHE A N 1
ATOM 1583 C CA . PHE A 1 202 ? 7.368 -3.057 -18.610 1.00 97.19 202 PHE A CA 1
ATOM 1584 C C . PHE A 1 202 ? 7.678 -2.974 -17.100 1.00 97.19 202 PHE A C 1
ATOM 1586 O O . PHE A 1 202 ? 6.886 -3.423 -16.275 1.00 97.19 202 PHE A O 1
ATOM 1593 N N . ALA A 1 203 ? 8.849 -2.416 -16.769 1.00 97.44 203 ALA A N 1
ATOM 1594 C CA . ALA A 1 203 ? 9.425 -2.313 -15.427 1.00 97.44 203 ALA A CA 1
ATOM 1595 C C . ALA A 1 203 ? 9.689 -3.657 -14.729 1.00 97.44 203 ALA A C 1
ATOM 1597 O O . ALA A 1 203 ? 9.572 -3.765 -13.514 1.00 97.44 203 ALA A O 1
ATOM 1598 N N . MET A 1 204 ? 10.067 -4.701 -15.471 1.00 98.06 204 MET A N 1
ATOM 1599 C CA . MET A 1 204 ? 10.463 -5.975 -14.859 1.00 98.06 204 MET A CA 1
ATOM 1600 C C . MET A 1 204 ? 11.719 -5.802 -13.990 1.00 98.06 204 MET A C 1
ATOM 1602 O O . MET A 1 204 ? 12.745 -5.301 -14.458 1.00 98.06 204 MET A O 1
ATOM 1606 N N . GLY A 1 205 ? 11.674 -6.289 -12.748 1.00 97.12 205 GLY A N 1
ATOM 1607 C CA . GLY A 1 205 ? 12.816 -6.243 -11.842 1.00 97.12 205 GLY A CA 1
ATOM 1608 C C . GLY A 1 205 ? 13.997 -7.087 -12.350 1.00 97.12 205 GLY A C 1
ATOM 1609 O O . GLY A 1 205 ? 13.799 -8.189 -12.871 1.00 97.12 205 GLY A O 1
ATOM 1610 N N . PRO A 1 206 ? 15.255 -6.645 -12.158 1.00 95.38 206 PRO A N 1
ATOM 1611 C CA . PRO A 1 206 ? 16.434 -7.327 -12.709 1.00 95.38 206 PRO A CA 1
ATOM 1612 C C . PRO A 1 206 ? 16.653 -8.734 -12.132 1.00 95.38 206 PRO A C 1
ATOM 1614 O O . PRO A 1 206 ? 17.303 -9.574 -12.749 1.00 95.38 206 PRO A O 1
ATOM 1617 N N . ASN A 1 207 ? 16.115 -9.004 -10.943 1.00 96.31 207 ASN A N 1
ATOM 1618 C CA . ASN A 1 207 ? 16.208 -10.286 -10.252 1.00 96.31 207 ASN A CA 1
ATOM 1619 C C . ASN A 1 207 ? 14.918 -11.125 -10.364 1.00 96.31 207 ASN A C 1
ATOM 1621 O O . ASN A 1 207 ? 14.837 -12.160 -9.710 1.00 96.31 207 ASN A O 1
ATOM 1625 N N . ALA A 1 208 ? 13.938 -10.745 -11.197 1.00 97.69 208 ALA A N 1
ATOM 1626 C CA . ALA A 1 208 ? 12.629 -11.409 -11.278 1.00 97.69 208 ALA A CA 1
ATOM 1627 C C . ALA A 1 208 ? 12.708 -12.921 -11.566 1.00 97.69 208 ALA A C 1
ATOM 1629 O O . ALA A 1 208 ? 11.878 -13.691 -11.090 1.00 97.69 208 ALA A O 1
ATOM 1630 N N . ARG A 1 209 ? 13.739 -13.393 -12.277 1.00 97.69 209 ARG A N 1
ATOM 1631 C CA . ARG A 1 209 ? 13.954 -14.834 -12.530 1.00 97.69 209 ARG A CA 1
ATOM 1632 C C . ARG A 1 209 ? 14.346 -15.642 -11.292 1.00 97.69 209 ARG A C 1
ATOM 1634 O O . ARG A 1 209 ? 14.321 -16.865 -11.342 1.00 97.69 209 ARG A O 1
ATOM 1641 N N . GLN A 1 210 ? 14.714 -14.978 -10.198 1.00 97.69 210 GLN A N 1
ATOM 1642 C CA . GLN A 1 210 ? 14.991 -15.613 -8.907 1.00 97.69 210 GLN A CA 1
ATOM 1643 C C . GLN A 1 210 ? 13.713 -15.835 -8.087 1.00 97.69 210 GLN A C 1
ATOM 1645 O O . GLN A 1 210 ? 13.797 -16.342 -6.971 1.00 97.69 210 GLN A O 1
ATOM 1650 N N . SER A 1 211 ? 12.546 -15.437 -8.606 1.00 98.12 211 SER A N 1
ATOM 1651 C CA . SER A 1 211 ? 11.268 -15.639 -7.927 1.00 98.12 211 SER A CA 1
ATOM 1652 C C . SER A 1 211 ? 11.005 -17.118 -7.677 1.00 98.12 211 SER A C 1
ATOM 1654 O O . SER A 1 211 ? 11.163 -17.949 -8.572 1.00 98.12 211 SER A O 1
ATOM 1656 N N . ASP A 1 212 ? 10.538 -17.433 -6.477 1.00 97.94 212 ASP A N 1
ATOM 1657 C CA . ASP A 1 212 ? 10.184 -18.780 -6.067 1.00 97.94 212 ASP A CA 1
ATOM 1658 C C . ASP A 1 212 ? 8.897 -18.747 -5.245 1.00 97.94 212 ASP A C 1
ATOM 1660 O O . ASP A 1 212 ? 8.802 -18.098 -4.200 1.00 97.94 212 ASP A O 1
ATOM 1664 N N . ARG A 1 213 ? 7.888 -19.483 -5.714 1.00 98.19 213 ARG A N 1
ATOM 1665 C CA . ARG A 1 213 ? 6.578 -19.524 -5.063 1.00 98.19 213 ARG A CA 1
ATOM 1666 C C . ARG A 1 213 ? 6.650 -20.041 -3.624 1.00 98.19 213 ARG A C 1
ATOM 1668 O O . ARG A 1 213 ? 5.900 -19.554 -2.787 1.00 98.19 213 ARG A O 1
ATOM 1675 N N . ARG A 1 214 ? 7.514 -21.014 -3.316 1.00 98.44 214 ARG A N 1
ATOM 1676 C CA . ARG A 1 214 ? 7.602 -21.581 -1.958 1.00 98.44 214 ARG A CA 1
ATOM 1677 C C . ARG A 1 214 ? 8.250 -20.595 -0.994 1.00 98.44 214 ARG A C 1
ATOM 1679 O O . ARG A 1 214 ? 7.798 -20.475 0.142 1.00 98.44 214 ARG A O 1
ATOM 1686 N N . THR A 1 215 ? 9.255 -19.852 -1.452 1.00 98.12 215 THR A N 1
ATOM 1687 C CA . THR A 1 215 ? 9.794 -18.700 -0.722 1.00 98.12 215 THR A CA 1
ATOM 1688 C C . THR A 1 215 ? 8.696 -17.665 -0.490 1.00 98.12 215 THR A C 1
ATOM 1690 O O . THR A 1 215 ? 8.539 -17.198 0.633 1.00 98.12 215 THR A O 1
ATOM 1693 N N . GLY A 1 216 ? 7.869 -17.380 -1.501 1.00 98.38 216 GLY A N 1
ATOM 1694 C CA . GLY A 1 216 ? 6.654 -16.572 -1.356 1.00 98.38 216 GLY A CA 1
ATOM 1695 C C . GLY A 1 216 ? 5.720 -17.065 -0.249 1.00 98.38 216 GLY A C 1
ATOM 1696 O O . GLY A 1 216 ? 5.349 -16.298 0.631 1.00 98.38 216 GLY A O 1
ATOM 1697 N N . GLU A 1 217 ? 5.385 -18.358 -0.242 1.00 98.75 217 GLU A N 1
ATOM 1698 C CA . GLU A 1 217 ? 4.513 -18.979 0.767 1.00 98.75 217 GLU A CA 1
ATOM 1699 C C . GLU A 1 217 ? 5.091 -18.849 2.188 1.00 98.75 217 GLU A C 1
ATOM 1701 O O . GLU A 1 217 ? 4.339 -18.606 3.136 1.00 98.75 217 GLU A O 1
ATOM 1706 N N . ARG A 1 218 ? 6.419 -18.953 2.343 1.00 98.31 218 ARG A N 1
ATOM 1707 C CA . ARG A 1 218 ? 7.110 -18.686 3.615 1.00 98.31 218 ARG A CA 1
ATOM 1708 C C . ARG A 1 218 ? 6.978 -17.218 4.026 1.00 98.31 218 ARG A C 1
ATOM 1710 O O . ARG A 1 218 ? 6.535 -16.963 5.140 1.00 98.31 218 ARG A O 1
ATOM 1717 N N . MET A 1 219 ? 7.319 -16.281 3.138 1.00 98.44 219 MET A N 1
ATOM 1718 C CA . MET A 1 219 ? 7.260 -14.839 3.427 1.00 98.44 219 MET A CA 1
ATOM 1719 C C . MET A 1 219 ? 5.842 -14.400 3.816 1.00 98.44 219 MET A C 1
ATOM 1721 O O . MET A 1 219 ? 5.670 -13.692 4.802 1.00 98.44 219 MET A O 1
ATOM 1725 N N . VAL A 1 220 ? 4.812 -14.914 3.135 1.00 98.81 220 VAL A N 1
ATOM 1726 C CA . VAL A 1 220 ? 3.407 -14.674 3.508 1.00 98.81 220 VAL A CA 1
ATOM 1727 C C . VAL A 1 220 ? 3.119 -15.179 4.923 1.00 98.81 220 VAL A C 1
ATOM 1729 O O . VAL A 1 220 ? 2.424 -14.515 5.687 1.00 98.81 220 VAL A O 1
ATOM 1732 N N . ALA A 1 221 ? 3.638 -16.349 5.309 1.00 98.75 221 ALA A N 1
ATOM 1733 C CA . ALA A 1 221 ? 3.466 -16.859 6.669 1.00 98.75 221 ALA A CA 1
ATOM 1734 C C . ALA A 1 221 ? 4.184 -15.989 7.721 1.00 98.75 221 ALA A C 1
ATOM 1736 O O . ALA A 1 221 ? 3.670 -15.840 8.834 1.00 98.75 221 ALA A O 1
ATOM 1737 N N . ASP A 1 222 ? 5.336 -15.410 7.375 1.00 98.44 222 ASP A N 1
ATOM 1738 C CA . ASP A 1 222 ? 6.068 -14.459 8.218 1.00 98.44 222 ASP A CA 1
ATOM 1739 C C . ASP A 1 222 ? 5.264 -13.167 8.414 1.00 98.44 222 ASP A C 1
ATOM 1741 O O . ASP A 1 222 ? 5.003 -12.773 9.554 1.00 98.44 222 ASP A O 1
ATOM 1745 N N . GLU A 1 223 ? 4.769 -12.580 7.324 1.00 98.81 223 GLU A N 1
ATOM 1746 C CA . GLU A 1 223 ? 3.945 -11.368 7.341 1.00 98.81 223 GLU A CA 1
ATOM 1747 C C . GLU A 1 223 ? 2.631 -11.575 8.103 1.00 98.81 223 GLU A C 1
ATOM 1749 O O . GLU A 1 223 ? 2.243 -10.738 8.917 1.00 98.81 223 GLU A O 1
ATOM 1754 N N . VAL A 1 224 ? 1.960 -12.716 7.909 1.00 98.88 224 VAL A N 1
ATOM 1755 C CA . VAL A 1 224 ? 0.728 -13.077 8.633 1.00 98.88 224 VAL A CA 1
ATOM 1756 C C . VAL A 1 224 ? 0.957 -13.102 10.142 1.00 98.88 224 VAL A C 1
ATOM 1758 O O . VAL A 1 224 ? 0.171 -12.514 10.890 1.00 98.88 224 VAL A O 1
ATOM 1761 N N . ARG A 1 225 ? 2.038 -13.751 10.591 1.00 98.81 225 ARG A N 1
ATOM 1762 C CA . ARG A 1 225 ? 2.410 -13.809 12.011 1.00 98.81 225 ARG A CA 1
ATOM 1763 C C . ARG A 1 225 ? 2.720 -12.414 12.546 1.00 98.81 225 ARG A C 1
ATOM 1765 O O . ARG A 1 225 ? 2.174 -12.028 13.578 1.00 98.81 225 ARG A O 1
ATOM 1772 N N . TRP A 1 226 ? 3.537 -11.650 11.826 1.00 98.75 226 TRP A N 1
ATOM 1773 C CA . TRP A 1 226 ? 3.931 -10.300 12.218 1.00 98.75 226 TRP A CA 1
ATOM 1774 C C . TRP A 1 226 ? 2.717 -9.369 12.358 1.00 98.75 226 TRP A C 1
ATOM 1776 O O . TRP A 1 226 ? 2.573 -8.659 13.355 1.00 98.75 226 TRP A O 1
ATOM 1786 N N . LEU A 1 227 ? 1.789 -9.410 11.396 1.00 98.88 227 LEU A N 1
ATOM 1787 C CA . LEU A 1 227 ? 0.555 -8.619 11.419 1.00 98.88 227 LEU A CA 1
ATOM 1788 C C . LEU A 1 227 ? -0.373 -9.036 12.565 1.00 98.88 227 LEU A C 1
ATOM 1790 O O . LEU A 1 227 ? -1.015 -8.177 13.173 1.00 98.88 227 LEU A O 1
ATOM 1794 N N . GLY A 1 228 ? -0.434 -10.331 12.889 1.00 98.81 228 GLY A N 1
ATOM 1795 C CA . GLY A 1 228 ? -1.160 -10.842 14.052 1.00 98.81 228 GLY A CA 1
ATOM 1796 C C . GLY A 1 228 ? -0.597 -10.318 15.375 1.00 98.81 228 GLY A C 1
ATOM 1797 O O . GLY A 1 228 ? -1.345 -9.834 16.227 1.00 98.81 228 GLY A O 1
ATOM 1798 N N . GLU A 1 229 ? 0.727 -10.350 15.530 1.00 98.81 229 GLU A N 1
ATOM 1799 C CA . GLU A 1 229 ? 1.429 -9.801 16.697 1.00 98.81 229 GLU A CA 1
ATOM 1800 C C . GLU A 1 229 ? 1.224 -8.287 16.816 1.00 98.81 229 GLU A C 1
ATOM 1802 O O . GLU A 1 229 ? 0.924 -7.778 17.902 1.00 98.81 229 GLU A O 1
ATOM 1807 N N . LYS A 1 230 ? 1.299 -7.561 15.693 1.00 98.88 230 LYS A N 1
ATOM 1808 C CA . LYS A 1 230 ? 1.020 -6.123 15.652 1.00 98.88 230 LYS A CA 1
ATOM 1809 C C . LYS A 1 230 ? -0.416 -5.818 16.064 1.00 98.88 230 LYS A C 1
ATOM 1811 O O . LYS A 1 230 ? -0.628 -4.940 16.896 1.00 98.88 230 LYS A O 1
ATOM 1816 N N . ALA A 1 231 ? -1.395 -6.550 15.536 1.00 98.88 231 ALA A N 1
ATOM 1817 C CA . ALA A 1 231 ? -2.800 -6.374 15.893 1.00 98.88 231 ALA A CA 1
ATOM 1818 C C . ALA A 1 231 ? -3.030 -6.582 17.399 1.00 98.88 231 ALA A C 1
ATOM 1820 O O . ALA A 1 231 ? -3.663 -5.747 18.048 1.00 98.88 231 ALA A O 1
ATOM 1821 N N . ALA A 1 232 ? -2.448 -7.637 17.979 1.00 98.88 232 ALA A N 1
ATOM 1822 C CA . ALA A 1 232 ? -2.515 -7.891 19.416 1.00 98.88 232 ALA A CA 1
ATOM 1823 C C . ALA A 1 232 ? -1.881 -6.756 20.239 1.00 98.88 232 ALA A C 1
ATOM 1825 O O . ALA A 1 232 ? -2.455 -6.334 21.244 1.00 98.88 232 ALA A O 1
ATOM 1826 N N . GLN A 1 233 ? -0.740 -6.218 19.796 1.00 98.81 233 GLN A N 1
ATOM 1827 C CA . GLN A 1 233 ? -0.088 -5.078 20.445 1.00 98.81 233 GLN A CA 1
ATOM 1828 C C . GLN A 1 233 ? -0.977 -3.827 20.439 1.00 98.81 233 GLN A C 1
ATOM 1830 O O . GLN A 1 233 ? -1.119 -3.174 21.472 1.00 98.81 233 GLN A O 1
ATOM 1835 N N . LEU A 1 234 ? -1.586 -3.495 19.297 1.00 98.81 234 LEU A N 1
ATOM 1836 C CA . LEU A 1 234 ? -2.455 -2.322 19.172 1.00 98.81 234 LEU A CA 1
ATOM 1837 C C . LEU A 1 234 ? -3.719 -2.452 20.031 1.00 98.81 234 LEU A C 1
ATOM 1839 O O . LEU A 1 234 ? -4.126 -1.490 20.680 1.00 98.81 234 LEU A O 1
ATOM 1843 N N . LEU A 1 235 ? -4.319 -3.646 20.084 1.00 98.81 235 LEU A N 1
ATOM 1844 C CA . LEU A 1 235 ? -5.464 -3.919 20.956 1.00 98.81 235 LEU A CA 1
ATOM 1845 C C . LEU A 1 235 ? -5.093 -3.823 22.440 1.00 98.81 235 LEU A C 1
ATOM 1847 O O . LEU A 1 235 ? -5.865 -3.272 23.226 1.00 98.81 235 LEU A O 1
ATOM 1851 N N . ALA A 1 236 ? -3.919 -4.328 22.826 1.00 98.62 236 ALA A N 1
ATOM 1852 C CA . ALA A 1 236 ? -3.424 -4.216 24.195 1.00 98.62 236 ALA A CA 1
ATOM 1853 C C . ALA A 1 236 ? -3.201 -2.749 24.593 1.00 98.62 236 ALA A C 1
ATOM 1855 O O . ALA A 1 236 ? -3.601 -2.348 25.685 1.00 98.62 236 ALA A O 1
ATOM 1856 N N . ASP A 1 237 ? -2.634 -1.934 23.700 1.00 98.50 237 ASP A N 1
ATOM 1857 C CA . ASP A 1 237 ? -2.454 -0.501 23.941 1.00 98.50 237 ASP A CA 1
ATOM 1858 C C . ASP A 1 237 ? -3.789 0.262 24.012 1.00 98.50 237 ASP A C 1
ATOM 1860 O O . ASP A 1 237 ? -3.971 1.124 24.876 1.00 98.50 237 ASP A O 1
ATOM 1864 N N . TYR A 1 238 ? -4.764 -0.089 23.167 1.00 97.81 238 TYR A N 1
ATOM 1865 C CA . TYR A 1 238 ? -6.120 0.456 23.263 1.00 97.81 238 TYR A CA 1
ATOM 1866 C C . TYR A 1 238 ? -6.768 0.131 24.618 1.00 97.81 238 TYR A C 1
ATOM 1868 O O . TYR A 1 238 ? -7.364 1.005 25.245 1.00 97.81 238 TYR A O 1
ATOM 1876 N N . ALA A 1 239 ? -6.631 -1.111 25.092 1.00 97.50 239 ALA A N 1
ATOM 1877 C CA . ALA A 1 239 ? -7.197 -1.555 26.364 1.00 97.50 239 ALA A CA 1
ATOM 1878 C C . ALA A 1 239 ? -6.488 -0.950 27.588 1.00 97.50 239 ALA A C 1
ATOM 1880 O O . ALA A 1 239 ? -7.144 -0.664 28.589 1.00 97.50 239 ALA A O 1
ATOM 1881 N N . ALA A 1 240 ? -5.168 -0.750 27.518 1.00 97.56 240 ALA A N 1
ATOM 1882 C CA . ALA A 1 240 ? -4.382 -0.124 28.581 1.00 97.56 240 ALA A CA 1
ATOM 1883 C C . ALA A 1 240 ? -4.644 1.386 28.694 1.00 97.56 240 ALA A C 1
ATOM 1885 O O . ALA A 1 240 ? -4.595 1.946 29.790 1.00 97.56 240 ALA A O 1
ATOM 1886 N N . HIS A 1 241 ? -4.962 2.031 27.571 1.00 95.19 241 HIS A N 1
ATOM 1887 C CA . HIS A 1 241 ? -5.204 3.468 27.489 1.00 95.19 241 HIS A CA 1
ATOM 1888 C C . HIS A 1 241 ? -6.564 3.747 26.821 1.00 95.19 241 HIS A C 1
ATOM 1890 O O . HIS A 1 241 ? -6.612 4.301 25.712 1.00 95.19 241 HIS A O 1
ATOM 1896 N N . PRO A 1 242 ? -7.685 3.353 27.458 1.00 90.00 242 PRO A N 1
ATOM 1897 C CA . PRO A 1 242 ? -9.002 3.519 26.867 1.00 90.00 242 PRO A CA 1
ATOM 1898 C C . PRO A 1 242 ? -9.321 5.013 26.696 1.00 90.00 242 PRO A C 1
ATOM 1900 O O . PRO A 1 242 ? -9.024 5.815 27.588 1.00 90.00 242 PRO A O 1
ATOM 1903 N N . PRO A 1 243 ? -9.937 5.418 25.573 1.00 86.69 243 PRO A N 1
ATOM 1904 C CA . PRO A 1 243 ? -10.322 6.809 25.363 1.00 86.69 243 PRO A CA 1
ATOM 1905 C C . PRO A 1 243 ? -11.341 7.239 26.427 1.00 86.69 243 PRO A C 1
ATOM 1907 O O . PRO A 1 243 ? -12.332 6.546 26.655 1.00 86.69 243 PRO A O 1
ATOM 1910 N N . ALA A 1 244 ? -11.135 8.408 27.045 1.00 82.19 244 ALA A N 1
ATOM 1911 C CA . ALA A 1 244 ? -12.045 8.933 28.071 1.00 82.19 244 ALA A CA 1
ATOM 1912 C C . ALA A 1 244 ? -13.482 9.120 27.544 1.00 82.19 244 ALA A C 1
ATOM 1914 O O . ALA A 1 244 ? -14.453 8.879 28.258 1.00 82.19 244 ALA A O 1
ATOM 1915 N N . GLN A 1 245 ? -13.611 9.520 26.276 1.00 83.06 245 GLN A N 1
ATOM 1916 C CA . GLN A 1 245 ? -14.863 9.539 25.530 1.00 83.06 245 GLN A CA 1
ATOM 1917 C C . GLN A 1 245 ? -14.561 9.291 24.051 1.00 83.06 245 GLN A C 1
ATOM 1919 O O . GLN A 1 245 ? -13.654 9.907 23.490 1.00 83.06 245 GLN A O 1
ATOM 1924 N N . ARG A 1 246 ? -15.336 8.419 23.394 1.00 87.38 246 ARG A N 1
ATOM 1925 C CA . ARG A 1 246 ? -15.286 8.301 21.932 1.00 87.38 246 ARG A CA 1
ATOM 1926 C C . ARG A 1 246 ? -16.083 9.438 21.306 1.00 87.38 246 ARG A C 1
ATOM 1928 O O . ARG A 1 246 ? -17.276 9.577 21.574 1.00 87.38 246 ARG A O 1
ATOM 1935 N N . ARG A 1 247 ? -15.427 10.225 20.457 1.00 93.44 247 ARG A N 1
ATOM 1936 C CA . ARG A 1 247 ? -16.053 11.277 19.654 1.00 93.44 247 ARG A CA 1
ATOM 1937 C C . ARG A 1 247 ? -15.610 11.116 18.200 1.00 93.44 247 ARG A C 1
ATOM 1939 O O . ARG A 1 247 ? -14.598 11.700 17.823 1.00 93.44 247 ARG A O 1
ATOM 1946 N N . PRO A 1 248 ? -16.345 10.329 17.398 1.00 94.19 248 PRO A N 1
ATOM 1947 C CA . PRO A 1 248 ? -16.051 10.199 15.981 1.00 94.19 248 PRO A CA 1
ATOM 1948 C C . PRO A 1 248 ? -16.056 11.550 15.274 1.00 94.19 248 PRO A C 1
ATOM 1950 O O . PRO A 1 248 ? -16.926 12.388 15.528 1.00 94.19 248 PRO A O 1
ATOM 1953 N N . LEU A 1 249 ? -15.118 11.733 14.350 1.00 97.38 249 LEU A N 1
ATOM 1954 C CA . LEU A 1 249 ? -15.018 12.951 13.554 1.00 97.38 249 LEU A CA 1
ATOM 1955 C C . LEU A 1 249 ? -16.126 13.015 12.495 1.00 97.38 249 LEU A C 1
ATOM 1957 O O . LEU A 1 249 ? -16.539 12.011 11.902 1.00 97.38 249 LEU A O 1
ATOM 1961 N N . THR A 1 250 ? -16.605 14.221 12.224 1.00 98.38 250 THR A N 1
ATOM 1962 C CA . THR A 1 250 ? -17.462 14.535 11.075 1.00 98.38 250 THR A CA 1
ATOM 1963 C C . THR A 1 250 ? -16.631 14.712 9.803 1.00 98.38 250 THR A C 1
ATOM 1965 O O . THR A 1 250 ? -15.418 14.907 9.854 1.00 98.38 250 THR A O 1
ATOM 1968 N N . PHE A 1 251 ? -17.282 14.705 8.636 1.00 98.62 251 PHE A N 1
ATOM 1969 C CA . PHE A 1 251 ? -16.596 14.998 7.373 1.00 98.62 251 PHE A CA 1
ATOM 1970 C C . PHE A 1 251 ? -15.968 16.400 7.348 1.00 98.62 251 PHE A C 1
ATOM 1972 O O . PHE A 1 251 ? -14.882 16.565 6.808 1.00 98.62 251 PHE A O 1
ATOM 1979 N N . ILE A 1 252 ? -16.616 17.393 7.968 1.00 98.62 252 ILE A N 1
ATOM 1980 C CA . ILE A 1 252 ? -16.097 18.767 8.034 1.00 98.62 252 ILE A CA 1
ATOM 1981 C C . ILE A 1 252 ? -14.876 18.866 8.951 1.00 98.62 252 ILE A C 1
ATOM 1983 O O . ILE A 1 252 ? -13.979 19.655 8.686 1.00 98.62 252 ILE A O 1
ATOM 1987 N N . GLU A 1 253 ? -14.814 18.077 10.021 1.00 98.56 253 GLU A N 1
ATOM 1988 C CA . GLU A 1 253 ? -13.624 18.040 10.877 1.00 98.56 253 GLU A CA 1
ATOM 1989 C C . GLU A 1 253 ? -12.436 17.391 10.170 1.00 98.56 253 GLU A C 1
ATOM 1991 O O . GLU A 1 253 ? -11.332 17.905 10.293 1.00 98.56 253 GLU A O 1
ATOM 1996 N N . ILE A 1 254 ? -12.663 16.347 9.365 1.00 98.56 254 ILE A N 1
ATOM 1997 C CA . ILE A 1 254 ? -11.615 15.789 8.496 1.00 98.56 254 ILE A CA 1
ATOM 1998 C C . ILE A 1 254 ? -11.111 16.829 7.496 1.00 98.56 254 ILE A C 1
ATOM 2000 O O . ILE A 1 254 ? -9.906 16.970 7.328 1.00 98.56 254 ILE A O 1
ATOM 2004 N N . GLU A 1 255 ? -12.007 17.602 6.878 1.00 98.69 255 GLU A N 1
ATOM 2005 C CA . GLU A 1 255 ? -11.609 18.700 5.988 1.00 98.69 255 GLU A CA 1
ATOM 2006 C C . GLU A 1 255 ? -10.795 19.780 6.714 1.00 98.69 255 GLU A C 1
ATOM 2008 O O . GLU A 1 255 ? -9.841 20.312 6.155 1.00 98.69 255 GLU A O 1
ATOM 2013 N N . ARG A 1 256 ? -11.130 20.101 7.968 1.00 98.75 256 ARG A N 1
ATOM 2014 C CA . ARG A 1 256 ? -10.349 21.055 8.770 1.00 98.75 256 ARG A CA 1
ATOM 2015 C C . ARG A 1 256 ? -8.965 20.513 9.101 1.00 98.75 256 ARG A C 1
ATOM 2017 O O . ARG A 1 256 ? -7.994 21.185 8.798 1.00 98.75 256 ARG A O 1
ATOM 2024 N N . ILE A 1 257 ? -8.866 19.288 9.620 1.00 98.56 257 ILE A N 1
ATOM 2025 C CA . ILE A 1 257 ? -7.572 18.641 9.909 1.00 98.56 257 ILE A CA 1
ATOM 2026 C C . ILE A 1 257 ? -6.712 18.583 8.642 1.00 98.56 257 ILE A C 1
ATOM 2028 O O . ILE A 1 257 ? -5.526 18.905 8.675 1.00 98.56 257 ILE A O 1
ATOM 2032 N N . TRP A 1 258 ? -7.315 18.229 7.502 1.00 98.56 258 TRP A N 1
ATOM 2033 C CA . TRP A 1 258 ? -6.623 18.241 6.219 1.00 98.56 258 TRP A CA 1
ATOM 2034 C C . TRP A 1 258 ? -6.033 19.618 5.901 1.00 98.56 258 TRP A C 1
ATOM 2036 O O . TRP A 1 258 ? -4.835 19.718 5.659 1.00 98.56 258 TRP A O 1
ATOM 2046 N N . ASN A 1 259 ? -6.850 20.672 5.922 1.00 98.19 259 ASN A N 1
ATOM 2047 C CA . ASN A 1 259 ? -6.415 22.016 5.535 1.00 98.19 259 ASN A CA 1
ATOM 2048 C C . ASN A 1 259 ? -5.472 22.673 6.556 1.00 98.19 259 ASN A C 1
ATOM 2050 O O . ASN A 1 259 ? -4.586 23.423 6.157 1.00 98.19 259 ASN A O 1
ATOM 2054 N N . ASP A 1 260 ? -5.654 22.398 7.846 1.00 98.38 260 ASP A N 1
ATOM 2055 C CA . ASP A 1 260 ? -4.956 23.098 8.926 1.00 98.38 260 ASP A CA 1
ATOM 2056 C C . ASP A 1 260 ? -3.658 22.382 9.347 1.00 98.38 260 ASP A C 1
ATOM 2058 O O . ASP A 1 260 ? -2.709 23.039 9.776 1.00 98.38 260 ASP A O 1
ATOM 2062 N N . GLU A 1 261 ? -3.588 21.049 9.225 1.00 98.38 261 GLU A N 1
ATOM 2063 C CA . GLU A 1 261 ? -2.485 20.246 9.784 1.00 98.38 261 GLU A CA 1
ATOM 2064 C C . GLU A 1 261 ? -1.703 19.438 8.739 1.00 98.38 261 GLU A C 1
ATOM 2066 O O . GLU A 1 261 ? -0.500 19.230 8.915 1.00 98.38 261 GLU A O 1
ATOM 2071 N N . ILE A 1 262 ? -2.350 18.981 7.659 1.00 98.06 262 ILE A N 1
ATOM 2072 C CA . ILE A 1 262 ? -1.719 18.103 6.656 1.00 98.06 262 ILE A CA 1
ATOM 2073 C C . ILE A 1 262 ? -1.261 18.896 5.435 1.00 98.06 262 ILE A C 1
ATOM 2075 O O . ILE A 1 262 ? -0.079 18.869 5.096 1.00 98.06 262 ILE A O 1
ATOM 2079 N N . LEU A 1 263 ? -2.175 19.618 4.785 1.00 97.00 263 LEU A N 1
ATOM 2080 C CA . LEU A 1 263 ? -1.914 20.350 3.547 1.00 97.00 263 LEU A CA 1
ATOM 2081 C C . LEU A 1 263 ? -0.720 21.317 3.666 1.00 97.00 263 LEU A C 1
ATOM 2083 O O . LEU A 1 263 ? 0.167 21.233 2.818 1.00 97.00 263 LEU A O 1
ATOM 2087 N N . PRO A 1 264 ? -0.572 22.120 4.745 1.00 96.19 264 PRO A N 1
ATOM 2088 C CA . PRO A 1 264 ? 0.568 23.030 4.885 1.00 96.19 264 PRO A CA 1
ATOM 2089 C C . PRO A 1 264 ? 1.926 22.320 4.942 1.00 96.19 264 PRO A C 1
ATOM 2091 O O . PRO A 1 264 ? 2.956 22.933 4.674 1.00 96.19 264 PRO A O 1
ATOM 2094 N N . ARG A 1 265 ? 1.939 21.030 5.293 1.00 95.88 265 ARG A N 1
ATOM 2095 C CA . ARG A 1 265 ? 3.138 20.190 5.423 1.00 95.88 265 ARG A CA 1
ATOM 2096 C C . ARG A 1 265 ? 3.316 19.240 4.245 1.00 95.88 265 ARG A C 1
ATOM 2098 O O . ARG A 1 265 ? 4.323 18.545 4.170 1.00 95.88 265 ARG A O 1
ATOM 2105 N N . LEU A 1 266 ? 2.363 19.200 3.315 1.00 95.88 266 LEU A N 1
ATOM 2106 C CA . LEU A 1 266 ? 2.371 18.246 2.212 1.00 95.88 266 LEU A CA 1
ATOM 2107 C C . LEU A 1 266 ? 3.606 18.431 1.317 1.00 95.88 266 LEU A C 1
ATOM 2109 O O . LEU A 1 266 ? 4.161 17.455 0.833 1.00 95.88 266 LEU A O 1
ATOM 2113 N N . HIS A 1 267 ? 4.098 19.660 1.162 1.00 95.06 267 HIS A N 1
ATOM 2114 C CA . HIS A 1 267 ? 5.338 19.953 0.437 1.00 95.06 267 HIS A CA 1
ATOM 2115 C C . HIS A 1 267 ? 6.602 19.334 1.072 1.00 95.06 267 HIS A C 1
ATOM 2117 O O . HIS A 1 267 ? 7.630 19.247 0.408 1.00 95.06 267 HIS A O 1
ATOM 2123 N N . GLU A 1 268 ? 6.551 18.920 2.343 1.00 95.94 268 GLU A N 1
ATOM 2124 C CA . GLU A 1 268 ? 7.641 18.220 3.041 1.00 95.94 268 GLU A CA 1
ATOM 2125 C C . GLU A 1 268 ? 7.618 16.710 2.759 1.00 95.94 268 GLU A C 1
ATOM 2127 O O . GLU A 1 268 ? 8.604 16.013 3.011 1.00 95.94 268 GLU A O 1
ATOM 2132 N N . PHE A 1 269 ? 6.494 16.187 2.251 1.00 97.62 269 PHE A N 1
ATOM 2133 C CA . PHE A 1 269 ? 6.327 14.761 2.000 1.00 97.62 269 PHE A CA 1
ATOM 2134 C C . PHE A 1 269 ? 7.268 14.327 0.885 1.00 97.62 269 PHE A C 1
ATOM 2136 O O . PHE A 1 269 ? 7.480 15.031 -0.107 1.00 97.62 269 PHE A O 1
ATOM 2143 N N . LYS A 1 270 ? 7.825 13.128 1.025 1.00 97.56 270 LYS A N 1
ATOM 2144 C CA . LYS A 1 270 ? 8.786 12.579 0.069 1.00 97.56 270 LYS A CA 1
ATOM 2145 C C . LYS A 1 270 ? 8.148 12.318 -1.291 1.00 97.56 270 LYS A C 1
ATOM 2147 O O . LYS A 1 270 ? 8.794 12.507 -2.312 1.00 97.56 270 LYS A O 1
ATOM 2152 N N . SER A 1 271 ? 6.876 11.938 -1.312 1.00 97.00 271 SER A N 1
ATOM 2153 C CA . SER A 1 271 ? 6.052 11.798 -2.516 1.00 97.00 271 SER A CA 1
ATOM 2154 C C . SER A 1 271 ? 5.782 13.116 -3.249 1.00 97.00 271 SER A C 1
ATOM 2156 O O . SER A 1 271 ? 5.337 13.086 -4.393 1.00 97.00 271 SER A O 1
ATOM 2158 N N . MET A 1 272 ? 6.096 14.252 -2.623 1.00 96.94 272 MET A N 1
ATOM 2159 C CA . MET A 1 272 ? 6.024 15.600 -3.188 1.00 96.94 272 MET A CA 1
ATOM 2160 C C . MET A 1 272 ? 7.421 16.168 -3.485 1.00 96.94 272 MET A C 1
ATOM 2162 O O . MET A 1 272 ? 7.610 17.380 -3.479 1.00 96.94 272 MET A O 1
ATOM 2166 N N . GLN A 1 273 ? 8.408 15.301 -3.741 1.00 97.06 273 GLN A N 1
ATOM 2167 C CA . GLN A 1 273 ? 9.764 15.689 -4.139 1.00 97.06 273 GLN A CA 1
ATOM 2168 C C . GLN A 1 273 ? 10.096 15.216 -5.556 1.00 97.06 273 GLN A C 1
ATOM 2170 O O . GLN A 1 273 ? 9.527 14.252 -6.079 1.00 97.06 273 GLN A O 1
ATOM 2175 N N . TYR A 1 274 ? 11.074 15.878 -6.166 1.00 97.25 274 TYR A N 1
ATOM 2176 C CA . TYR A 1 274 ? 11.726 15.391 -7.377 1.00 97.25 274 TYR A CA 1
ATOM 2177 C C . TYR A 1 274 ? 12.802 14.360 -7.021 1.00 97.25 274 TYR A C 1
ATOM 2179 O O . TYR A 1 274 ? 13.449 14.456 -5.978 1.00 97.25 274 TYR A O 1
ATOM 2187 N N . GLY A 1 275 ? 12.976 13.366 -7.889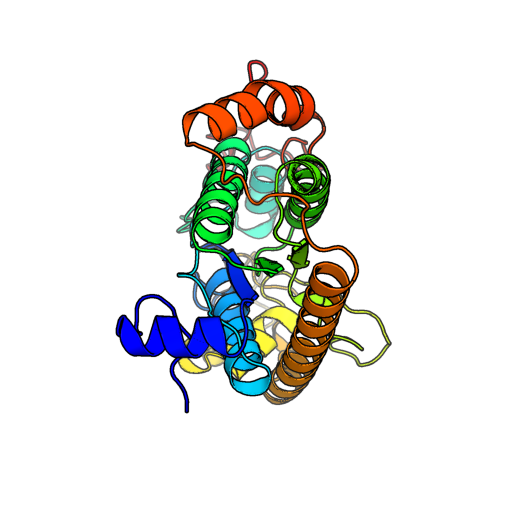 1.00 93.06 275 GLY A N 1
ATOM 2188 C CA . GLY A 1 275 ? 14.083 12.415 -7.803 1.00 93.06 275 GLY A CA 1
ATOM 2189 C C . GLY A 1 275 ? 15.282 12.864 -8.638 1.00 93.06 275 GLY A C 1
ATOM 2190 O O . GLY A 1 275 ? 15.288 13.947 -9.219 1.00 93.06 275 GLY A O 1
ATOM 2191 N N . ASP A 1 276 ? 16.270 11.981 -8.766 1.00 92.00 276 ASP A N 1
ATOM 2192 C CA . ASP A 1 276 ? 17.465 12.231 -9.587 1.00 92.00 276 ASP A CA 1
ATOM 2193 C C . ASP A 1 276 ? 17.183 12.187 -11.099 1.00 92.00 276 ASP A C 1
ATOM 2195 O O . ASP A 1 276 ? 18.010 12.600 -11.910 1.00 92.00 276 ASP A O 1
ATOM 2199 N N . GLN A 1 277 ? 16.021 11.658 -11.486 1.00 91.81 277 GLN A N 1
ATOM 2200 C CA . GLN A 1 277 ? 15.619 11.480 -12.874 1.00 91.81 277 GLN A CA 1
ATOM 2201 C C . GLN A 1 277 ? 14.553 12.499 -13.253 1.00 91.81 277 GLN A C 1
ATOM 2203 O O . GLN A 1 277 ? 13.547 12.659 -12.564 1.00 91.81 277 GLN A O 1
ATOM 2208 N N . THR A 1 278 ? 14.765 13.155 -14.389 1.00 96.44 278 THR A N 1
ATOM 2209 C CA . THR A 1 278 ? 13.785 14.038 -15.023 1.00 96.44 278 THR A CA 1
ATOM 2210 C C . THR A 1 278 ? 13.324 13.380 -16.320 1.00 96.44 278 THR A C 1
ATOM 2212 O O . THR A 1 278 ? 14.185 13.020 -17.129 1.00 96.44 278 THR A O 1
ATOM 2215 N N . PRO A 1 279 ? 12.007 13.224 -16.555 1.00 97.31 279 PRO A N 1
ATOM 2216 C CA . PRO A 1 279 ? 11.517 12.726 -17.833 1.00 97.31 279 PRO A CA 1
ATOM 2217 C C . PRO A 1 279 ? 12.037 13.577 -19.005 1.00 97.31 279 PRO A C 1
ATOM 2219 O O . PRO A 1 279 ? 12.159 14.797 -18.862 1.00 97.31 279 PRO A O 1
ATOM 2222 N N . PRO A 1 280 ? 12.321 12.990 -20.180 1.00 97.31 280 PRO A N 1
ATOM 2223 C CA . PRO A 1 280 ? 12.581 13.756 -21.400 1.00 97.31 280 PRO A CA 1
ATOM 2224 C C . PRO A 1 280 ? 11.461 14.763 -21.701 1.00 97.31 280 PRO A C 1
ATOM 2226 O O . PRO A 1 280 ? 10.316 14.563 -21.301 1.00 97.31 280 PRO A O 1
ATOM 2229 N N . ALA A 1 281 ? 11.764 15.862 -22.395 1.00 96.88 281 ALA A N 1
ATOM 2230 C CA . ALA A 1 281 ? 10.782 16.927 -22.651 1.00 96.88 281 ALA A CA 1
ATOM 2231 C C . ALA A 1 281 ? 9.591 16.475 -23.522 1.00 96.88 281 ALA A C 1
ATOM 2233 O O . ALA A 1 281 ? 8.513 17.058 -23.443 1.00 96.88 281 ALA A O 1
ATOM 2234 N N . ASP A 1 282 ? 9.788 15.449 -24.345 1.00 97.06 282 ASP A N 1
ATOM 2235 C CA . ASP A 1 282 ? 8.795 14.817 -25.215 1.00 97.06 282 ASP A CA 1
ATOM 2236 C C . ASP A 1 282 ? 8.175 13.542 -24.613 1.00 97.06 282 ASP A C 1
ATOM 2238 O O . ASP A 1 282 ? 7.372 12.880 -25.270 1.00 97.06 282 ASP A O 1
ATOM 2242 N N . SER A 1 283 ? 8.520 13.213 -23.364 1.00 98.00 283 SER A N 1
ATOM 2243 C CA . SER A 1 283 ? 8.027 12.028 -22.662 1.00 98.00 283 SER A CA 1
ATOM 2244 C C . SER A 1 283 ? 6.554 12.150 -22.266 1.00 98.00 283 SER A C 1
ATOM 2246 O O . SER A 1 283 ? 6.105 13.209 -21.816 1.00 98.00 283 SER A O 1
ATOM 2248 N N . ILE A 1 284 ? 5.812 11.039 -22.322 1.00 97.50 284 ILE A N 1
ATOM 2249 C CA . ILE A 1 284 ? 4.429 10.958 -21.823 1.00 97.50 284 ILE A CA 1
ATOM 2250 C C . ILE A 1 284 ? 4.337 11.302 -20.331 1.00 97.50 284 ILE A C 1
ATOM 2252 O O . ILE A 1 284 ? 3.310 11.798 -19.868 1.00 97.50 284 ILE A O 1
ATOM 2256 N N . TRP A 1 285 ? 5.425 11.087 -19.588 1.00 98.06 285 TRP A N 1
ATOM 2257 C CA . TRP A 1 285 ? 5.504 11.318 -18.149 1.00 98.06 285 TRP A CA 1
ATOM 2258 C C . TRP A 1 285 ? 5.600 12.800 -17.782 1.00 98.06 285 TRP A C 1
ATOM 2260 O O . TRP A 1 285 ? 5.447 13.144 -16.614 1.00 98.06 285 TRP A O 1
ATOM 2270 N N . GLN A 1 286 ? 5.783 13.697 -18.758 1.00 97.81 286 GLN A N 1
ATOM 2271 C CA . GLN A 1 286 ? 5.768 15.143 -18.517 1.00 97.81 286 GLN A CA 1
ATOM 2272 C C . GLN A 1 286 ? 4.397 15.679 -18.109 1.00 97.81 286 GLN A C 1
ATOM 2274 O O . GLN A 1 286 ? 4.334 16.735 -17.482 1.00 97.81 286 GLN A O 1
ATOM 2279 N N . LEU A 1 287 ? 3.310 14.969 -18.438 1.00 97.00 287 LEU A N 1
ATOM 2280 C CA . LEU A 1 287 ? 1.941 15.447 -18.225 1.00 97.00 287 LEU A CA 1
ATOM 2281 C C . LEU A 1 287 ? 1.681 15.881 -16.774 1.00 97.00 287 LEU A C 1
ATOM 2283 O O . LEU A 1 287 ? 1.123 16.953 -16.556 1.00 97.00 287 LEU A O 1
ATOM 2287 N N . ASN A 1 288 ? 2.119 15.064 -15.812 1.00 96.81 288 ASN A N 1
ATOM 2288 C CA . ASN A 1 288 ? 1.904 15.269 -14.376 1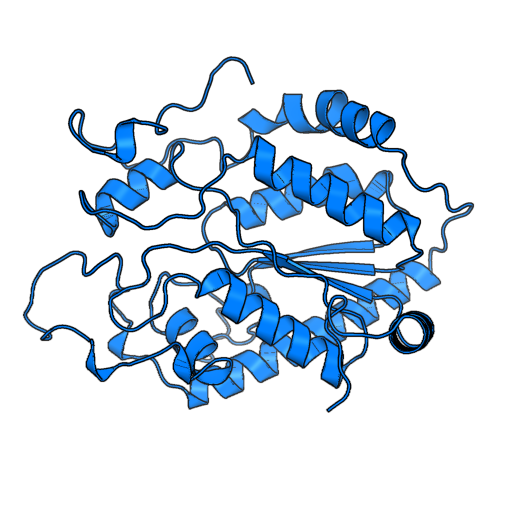.00 96.81 288 ASN A CA 1
ATOM 2289 C C . ASN A 1 288 ? 3.218 15.442 -13.592 1.00 96.81 288 ASN A C 1
ATOM 2291 O O . ASN A 1 288 ? 3.192 15.532 -12.367 1.00 96.81 288 ASN A O 1
ATOM 2295 N N . TYR A 1 289 ? 4.367 15.518 -14.277 1.00 97.56 289 TYR A N 1
ATOM 2296 C CA . TYR A 1 289 ? 5.685 15.552 -13.633 1.00 97.56 289 TYR A CA 1
ATOM 2297 C C . TYR A 1 289 ? 5.844 16.724 -12.655 1.00 97.56 289 TYR A C 1
ATOM 2299 O O . TYR A 1 289 ? 6.438 16.564 -11.588 1.00 97.56 289 TYR A O 1
ATOM 2307 N N . GLN A 1 290 ? 5.312 17.896 -13.010 1.00 97.06 290 GLN A N 1
ATOM 2308 C 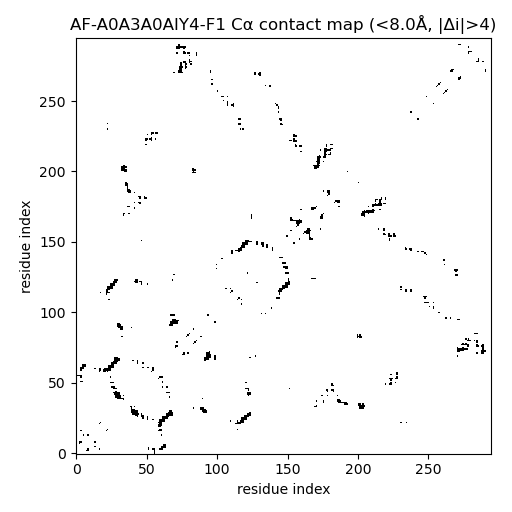CA . GLN A 1 290 ? 5.444 19.100 -12.195 1.00 97.06 290 GLN A CA 1
ATOM 2309 C C . GLN A 1 290 ? 4.612 18.994 -10.916 1.00 97.06 290 GLN A C 1
ATOM 2311 O O . GLN A 1 290 ? 3.391 18.853 -10.961 1.00 97.06 290 GLN A O 1
ATOM 2316 N N . ILE A 1 291 ? 5.278 19.137 -9.772 1.00 95.56 291 ILE A N 1
ATOM 2317 C CA . ILE A 1 291 ? 4.616 19.285 -8.477 1.00 95.56 291 ILE A CA 1
ATOM 2318 C C . ILE A 1 291 ? 4.005 20.695 -8.414 1.00 95.56 291 ILE A C 1
ATOM 2320 O O . ILE A 1 291 ? 4.748 21.673 -8.551 1.00 95.56 291 ILE A O 1
ATOM 2324 N N . PRO A 1 292 ? 2.678 20.833 -8.233 1.00 91.19 292 PRO A N 1
ATOM 2325 C CA . PRO A 1 292 ? 2.038 22.141 -8.216 1.00 91.19 292 PRO A CA 1
ATOM 2326 C C . PRO A 1 292 ? 2.558 23.006 -7.055 1.00 91.19 292 PRO A C 1
ATOM 2328 O O . PRO A 1 292 ? 2.558 22.541 -5.916 1.00 91.19 292 PRO A O 1
ATOM 2331 N N . PRO A 1 293 ? 2.964 24.264 -7.306 1.00 80.50 293 PRO A N 1
ATOM 2332 C CA . PRO A 1 293 ? 3.502 25.141 -6.265 1.00 80.50 293 PRO A CA 1
ATOM 2333 C C . PRO A 1 293 ? 2.428 25.742 -5.345 1.00 80.50 293 PRO A C 1
ATOM 2335 O O . PRO A 1 293 ? 2.775 26.324 -4.323 1.00 80.50 293 PRO A O 1
ATOM 2338 N N . GLU A 1 294 ? 1.146 25.650 -5.718 1.00 73.00 294 GLU A N 1
ATOM 2339 C CA . GLU A 1 294 ? 0.015 26.296 -5.026 1.00 73.00 294 GLU A CA 1
ATOM 2340 C C . GLU A 1 294 ? -0.822 25.329 -4.164 1.00 73.00 294 GLU A C 1
ATOM 2342 O O . GLU A 1 294 ? -1.971 25.636 -3.843 1.00 73.00 294 GLU A O 1
ATOM 2347 N N . LEU A 1 295 ? -0.279 24.154 -3.825 1.00 72.62 295 LEU A N 1
ATOM 2348 C CA . LEU A 1 295 ? -0.916 23.189 -2.917 1.00 72.62 295 LEU A CA 1
ATOM 2349 C C . LEU A 1 295 ? -0.614 23.488 -1.449 1.00 72.62 295 LEU A C 1
ATOM 2351 O O . LEU A 1 295 ? 0.556 23.801 -1.136 1.00 72.62 295 LEU A O 1
#

Sequence (295 aa):
MREVRWERMFPDELEAAFAACPVVYFSYGLCEPHGPQNTLGLDALKAHAICCAAARAHGGIVAPPDYWHIHEVGLYAGWAAQWVGEVRPWLTAVPPWVHFKNVCYHLRAADALGFHAAILLTGHYGPNWQDLKTLLEILQPHFAMRLYGLPDFEANQPGFDEDGKSTGDHAGKVETSLLWAVEPGCVDVSRFPPEDEQGLHFAMGPNARQSDRRTGERMVADEVRWLGEKAAQLLADYAAHPPAQRRPLTFIEIERIWNDEILPRLHEFKSMQYGDQTPPADSIWQLNYQIPPEL

Radius of gyration: 19.41 Å; Cα contacts (8 Å, |Δi|>4): 589; chains: 1; bounding box: 44×48×54 Å

Secondary structure (DSSP, 8-state):
----BGGGS-HHHHHHHHHH--EEEEEE------TTTB-TTHHHHHHHHHHHHHHHHH--EEPPPB--EE-SSTHHHHHHHHHT-SS-----EE-HHHHHHHHHHHHHHHHHHT-SEEEEEE---STHHHHHHHHHHHHGGG-SSEEEEEEHHHHSSS-TTSSS-----SSSHHHHHHHHHH-GGGB-GGGPPPTT--S-TTT--TTGGG--HHHHHHHHHHHHHHHHHHHHHHHHHHHHS--SS--PPPHHHHHHHIIIIIGGGGGGSGGGS--S----TT-TTHHHHSPPTT-